Protein AF-A0A0R2JD28-F1 (afdb_monomer)

Solvent-accessible surface area (backbone atoms only — not comparable to full-atom values): 14185 Å² total; per-residue (Å²): 130,89,86,64,69,9,58,50,56,49,46,55,37,55,76,68,72,52,53,62,55,74,64,15,61,99,66,52,50,44,68,56,46,53,28,24,37,65,63,73,40,86,71,54,70,74,50,45,52,52,45,41,59,74,69,66,72,68,42,6,34,67,72,76,84,75,73,68,54,38,47,94,46,66,71,60,39,52,50,47,46,52,21,40,74,65,67,38,34,71,54,42,30,60,50,57,72,29,66,71,52,53,74,50,47,83,45,52,65,18,46,20,32,45,23,31,58,40,14,25,13,4,45,61,47,89,50,29,44,74,51,12,49,45,25,18,49,50,19,59,61,38,54,88,80,62,90,60,42,73,66,46,42,46,30,51,36,49,42,24,33,50,33,15,80,67,65,41,53,78,62,26,62,52,48,40,59,54,36,59,61,46,57,83,66,43,81,93,54,76,62,55,38,52,49,29,45,45,45,12,50,25,25,42,66,61,74,34,36,71,58,13,44,59,34,29,54,51,26,52,52,55,28,54,75,70,73,49,70,65,59,46,24,44,34,30,37,53,45,11,58,58,58,77,60,31,62,75,34,39,55,49,12,54,51,42,16,68,75,69,69,47,86,65,82,94,76,132

Radius of gyration: 19.16 Å; Cα contacts (8 Å, |Δi|>4): 402; chains: 1; bounding box: 54×46×44 Å

Sequence (268 aa):
MKFELGPIIKKERKLKHISQQELSEGICSQAMLSSIENNKYIPNINLFLKLCKRLDISLDDISLTNNFDISEFDNINKKISMLCNNHDYRKLKLFLLNESTVNGLKTDKQLQAYYYYLGVAELNDGNNMKNAVNNFKLSLACESGNTNSCLFILAKCSIGYVYSLQGKSHIVMGLLKETLRLIDSVKYEENLNIIYYVVALSYYRLGKYQNSLECIELGIKFITNHNSHYMLANSYRLLAETSNNNIDLHNKSDFLSQLFSEPVFDKY

Nearest PDB structures (foldseek):
  4jhr-assembly1_A  TM=6.069E-01  e=1.032E-01  Mus musculus
  4jhr-assembly1_B  TM=6.066E-01  e=1.079E-01  Mus musculus
  5a6c-assembly2_A  TM=5.608E-01  e=7.195E-02  Homo sapiens
  4wne-assembly1_A  TM=5.254E-01  e=1.480E-01  Homo sapiens
  3sf4-assembly2_B  TM=4.763E-01  e=1.619E-01  Homo sapiens

Secondary structure (DSSP, 8-state):
----HHHHHHHHHHHTT--HHHHHTTTS-HHHHHHHHTTSSPPPHHHHHHHHHHHT--------SSPPPSSS-HHHHHHHHHHHHTT-HHHHHHHHTSHHHHHT--SHHHHHHHHHHHHHTTSSSTT-HHHHHHHHHHHHHH-SS----HHHHHHHHHHHHHHHHTT-HHHHHHHHHHHHHHHTTS---TTHHHHHHHHHHHHHTTT-HHHHHHHHHHHHHHHHHTT--TTHHHHHHHHHHHTTS-HHHHHHHHHHHHHHTPPP----

Mean predicted aligned error: 11.08 Å

pLDDT: mean 80.91, std 14.75, range [26.53, 97.94]

Organism: NCBI:txid1616

Structure (mmCIF, N/CA/C/O backbone):
data_AF-A0A0R2JD28-F1
#
_entry.id   AF-A0A0R2JD28-F1
#
loop_
_atom_site.group_PDB
_atom_site.id
_atom_site.type_symbol
_atom_site.label_atom_id
_atom_site.label_alt_id
_atom_site.label_comp_id
_atom_site.label_asym_id
_atom_site.label_entity_id
_atom_site.label_seq_id
_atom_site.pdbx_PDB_ins_code
_atom_site.Cartn_x
_atom_site.Cartn_y
_atom_site.Cartn_z
_atom_site.occupancy
_atom_site.B_iso_or_equiv
_atom_site.auth_seq_id
_atom_site.auth_comp_id
_atom_site.auth_asym_id
_atom_site.auth_atom_id
_atom_site.pdbx_PDB_model_num
ATOM 1 N N . MET A 1 1 ? 18.670 3.365 6.909 1.00 26.53 1 MET A N 1
ATOM 2 C CA . MET A 1 1 ? 19.192 1.976 6.869 1.00 26.53 1 MET A CA 1
ATOM 3 C C . MET A 1 1 ? 19.075 1.501 5.426 1.00 26.53 1 MET A C 1
ATOM 5 O O . MET A 1 1 ? 18.019 1.736 4.856 1.00 26.53 1 MET A O 1
ATOM 9 N N . LYS A 1 2 ? 20.123 0.945 4.797 1.00 29.95 2 LYS A N 1
ATOM 10 C CA . LYS A 1 2 ? 20.007 0.462 3.404 1.00 29.95 2 LYS A CA 1
ATOM 11 C C . LYS A 1 2 ? 19.080 -0.758 3.359 1.00 29.95 2 LYS A C 1
ATOM 13 O O . LYS A 1 2 ? 19.188 -1.622 4.225 1.00 29.95 2 LYS A O 1
ATOM 18 N N . PHE A 1 3 ? 18.185 -0.822 2.373 1.00 41.28 3 PHE A N 1
ATOM 19 C CA . PHE A 1 3 ? 17.430 -2.043 2.091 1.00 41.28 3 PHE A CA 1
ATOM 20 C C . PHE A 1 3 ? 18.251 -2.969 1.197 1.00 41.28 3 PHE A C 1
ATOM 22 O O . PHE A 1 3 ? 18.873 -2.539 0.229 1.00 41.28 3 PHE A O 1
ATOM 29 N N . GLU A 1 4 ? 18.271 -4.248 1.558 1.00 54.09 4 GLU A N 1
ATOM 30 C CA . GLU A 1 4 ? 19.205 -5.231 1.021 1.00 54.09 4 GLU A CA 1
ATOM 31 C C . GLU A 1 4 ? 18.444 -6.357 0.310 1.00 54.09 4 GLU A C 1
ATOM 33 O O . GLU A 1 4 ? 17.884 -7.252 0.947 1.00 54.09 4 GLU A O 1
ATOM 38 N N . LEU A 1 5 ? 18.407 -6.297 -1.028 1.00 60.09 5 LEU A N 1
ATOM 39 C CA . LEU A 1 5 ? 17.728 -7.286 -1.877 1.00 60.09 5 LEU A CA 1
ATOM 40 C C . LEU A 1 5 ? 18.369 -8.682 -1.769 1.00 60.09 5 LEU A C 1
ATOM 42 O O . LEU A 1 5 ? 17.680 -9.700 -1.852 1.00 60.09 5 LEU A O 1
ATOM 46 N N . GLY A 1 6 ? 19.689 -8.738 -1.583 1.00 70.50 6 GLY A N 1
ATOM 47 C CA . GLY A 1 6 ? 20.469 -9.973 -1.600 1.00 70.50 6 GLY A CA 1
ATOM 48 C C . GLY A 1 6 ? 20.067 -10.990 -0.533 1.00 70.50 6 GLY A C 1
ATOM 49 O O . GLY A 1 6 ? 19.699 -12.116 -0.878 1.00 70.50 6 GLY A O 1
ATOM 50 N N . PRO A 1 7 ? 20.089 -10.614 0.759 1.00 76.31 7 PRO A N 1
ATOM 51 C CA . PRO A 1 7 ? 19.643 -11.449 1.868 1.00 76.31 7 PRO A CA 1
ATOM 52 C C . PRO A 1 7 ? 18.220 -11.995 1.718 1.00 76.31 7 PRO A C 1
ATOM 54 O O . PRO A 1 7 ? 17.944 -13.072 2.241 1.00 76.31 7 PRO A O 1
ATOM 57 N N . ILE A 1 8 ? 17.333 -11.297 0.996 1.00 64.50 8 ILE A N 1
ATOM 58 C CA . ILE A 1 8 ? 15.974 -11.773 0.701 1.00 64.50 8 ILE A CA 1
ATOM 59 C C . ILE A 1 8 ? 16.047 -12.952 -0.275 1.00 64.50 8 ILE A C 1
ATOM 61 O O . ILE A 1 8 ? 15.667 -14.058 0.099 1.00 64.50 8 ILE A O 1
ATOM 65 N N . ILE A 1 9 ? 16.632 -12.766 -1.465 1.00 74.25 9 ILE A N 1
ATOM 66 C CA . ILE A 1 9 ? 16.821 -13.841 -2.464 1.00 74.25 9 ILE A CA 1
ATOM 67 C C . ILE A 1 9 ? 17.529 -15.053 -1.831 1.00 74.25 9 ILE A C 1
ATOM 69 O O . ILE A 1 9 ? 17.072 -16.190 -1.957 1.00 74.25 9 ILE A O 1
ATOM 73 N N . LYS A 1 10 ? 18.587 -14.799 -1.053 1.00 85.94 10 LYS A N 1
ATOM 74 C CA . LYS A 1 10 ? 19.366 -15.803 -0.313 1.00 85.94 10 LYS A CA 1
ATOM 75 C C . LYS A 1 10 ? 18.540 -16.593 0.705 1.00 85.94 10 LYS A C 1
ATOM 77 O O . LYS A 1 10 ? 18.812 -17.774 0.931 1.00 85.94 10 LYS A O 1
ATOM 82 N N . LYS A 1 11 ? 17.561 -15.949 1.347 1.00 76.38 11 LYS A N 1
ATOM 83 C CA . LYS A 1 11 ? 16.650 -16.569 2.316 1.00 76.38 11 LYS A CA 1
ATOM 84 C C . LYS A 1 11 ? 15.608 -17.430 1.611 1.00 76.38 11 LYS A C 1
ATOM 86 O O . LYS A 1 11 ? 15.434 -18.582 2.000 1.00 76.38 11 LYS A O 1
ATOM 91 N N . GLU A 1 12 ? 14.969 -16.905 0.571 1.00 72.75 12 GLU A N 1
ATOM 92 C CA . GLU A 1 12 ? 13.963 -17.636 -0.209 1.00 72.75 12 GLU A CA 1
ATOM 93 C C . GLU A 1 12 ? 14.562 -18.882 -0.854 1.00 72.75 12 GLU A C 1
ATOM 95 O O . GLU A 1 12 ? 14.036 -19.984 -0.695 1.00 72.75 12 GLU A O 1
ATOM 100 N N . ARG A 1 13 ? 15.742 -18.737 -1.465 1.00 91.50 13 ARG A N 1
ATOM 101 C CA . ARG A 1 13 ? 16.484 -19.852 -2.049 1.00 91.50 13 ARG A CA 1
ATOM 102 C C . ARG A 1 13 ? 16.785 -20.954 -1.031 1.00 91.50 13 ARG A C 1
ATOM 104 O O . ARG A 1 13 ? 16.562 -22.127 -1.313 1.00 91.50 13 ARG A O 1
ATOM 111 N N . LYS A 1 14 ? 17.259 -20.583 0.166 1.00 86.31 14 LYS A N 1
ATOM 112 C CA . LYS A 1 14 ? 17.528 -21.540 1.253 1.00 86.31 14 LYS A CA 1
ATOM 113 C C . LYS A 1 14 ? 16.265 -22.240 1.754 1.00 86.31 14 LYS A C 1
ATOM 115 O O . LYS A 1 14 ? 16.334 -23.426 2.046 1.00 86.31 14 LYS A O 1
ATOM 120 N N . LEU A 1 15 ? 15.136 -21.535 1.840 1.00 77.69 15 LEU A N 1
ATOM 121 C CA . LEU A 1 15 ? 13.851 -22.112 2.257 1.00 77.69 15 LEU A CA 1
ATOM 122 C C . LEU A 1 15 ? 13.263 -23.070 1.211 1.00 77.69 15 LEU A C 1
ATOM 124 O O . LEU A 1 15 ? 12.519 -23.973 1.572 1.00 77.69 15 LEU A O 1
ATOM 128 N N . LYS A 1 16 ? 13.634 -22.914 -0.065 1.00 79.06 16 LYS A N 1
ATOM 129 C CA . LYS A 1 16 ? 13.349 -23.885 -1.131 1.00 79.06 16 LYS A CA 1
ATOM 130 C C . LYS A 1 16 ? 14.414 -24.971 -1.299 1.00 79.06 16 LYS A C 1
ATOM 132 O O . LYS A 1 16 ? 14.310 -25.769 -2.219 1.00 79.06 16 LYS A O 1
ATOM 137 N N . HIS A 1 17 ? 15.425 -25.011 -0.429 1.00 89.44 17 HIS A N 1
ATOM 138 C CA . HIS A 1 17 ? 16.510 -26.001 -0.416 1.00 89.44 17 HIS A CA 1
ATOM 139 C C . HIS A 1 17 ? 17.374 -26.102 -1.696 1.00 89.44 17 HIS A C 1
ATOM 141 O O . HIS A 1 17 ? 18.267 -26.944 -1.746 1.00 89.44 17 HIS A O 1
ATOM 147 N N . ILE A 1 18 ? 17.203 -25.208 -2.677 1.00 91.06 18 ILE A N 1
ATOM 148 C CA . ILE A 1 18 ? 17.980 -25.196 -3.929 1.00 91.06 18 ILE A CA 1
ATOM 149 C C . ILE A 1 18 ? 19.327 -24.458 -3.788 1.00 91.06 18 ILE A C 1
ATOM 151 O O . ILE A 1 18 ? 19.496 -23.515 -3.001 1.00 91.06 18 ILE A O 1
ATOM 155 N N . SER A 1 19 ? 20.316 -24.862 -4.580 1.00 94.62 19 SER A N 1
ATOM 156 C CA . SER A 1 19 ? 21.637 -24.232 -4.662 1.00 94.62 19 SER A CA 1
ATOM 157 C C . SER A 1 19 ? 21.610 -22.909 -5.437 1.00 94.62 19 SER A C 1
ATOM 159 O O . SER A 1 19 ? 20.668 -22.591 -6.168 1.00 94.62 19 SER A O 1
ATOM 161 N N . GLN A 1 20 ? 22.679 -22.112 -5.301 1.00 93.94 20 GLN A N 1
ATOM 162 C CA . GLN A 1 20 ? 22.856 -20.920 -6.141 1.00 93.94 20 GLN A CA 1
ATOM 163 C C . GLN A 1 20 ? 22.926 -21.282 -7.634 1.00 93.94 20 GLN A C 1
ATOM 165 O O . GLN A 1 20 ? 22.498 -20.488 -8.463 1.00 93.94 20 GLN A O 1
ATOM 170 N N . GLN A 1 21 ? 23.443 -22.463 -7.984 1.00 93.38 21 GLN A N 1
ATOM 171 C CA . GLN A 1 21 ? 23.571 -22.888 -9.375 1.00 93.38 21 GLN A CA 1
ATOM 172 C C . GLN A 1 21 ? 22.184 -23.048 -10.014 1.00 93.38 21 GLN A C 1
ATOM 174 O O . GLN A 1 21 ? 21.882 -22.320 -10.957 1.00 93.38 21 GLN A O 1
ATOM 179 N N . GLU A 1 22 ? 21.311 -23.862 -9.412 1.00 89.62 22 GLU A N 1
ATOM 180 C CA . GLU A 1 22 ? 19.923 -24.100 -9.856 1.00 89.62 22 GLU A CA 1
ATOM 181 C C . GLU A 1 22 ? 19.086 -22.807 -9.916 1.00 89.62 22 GLU A C 1
ATOM 183 O O . GLU A 1 22 ? 18.327 -22.577 -10.864 1.00 89.62 22 GLU A O 1
ATOM 188 N N . LEU A 1 23 ? 19.243 -21.899 -8.939 1.00 90.50 23 LEU A N 1
ATOM 189 C CA . LEU A 1 23 ? 18.553 -20.607 -9.001 1.00 90.50 23 LEU A CA 1
ATOM 190 C C . LEU A 1 23 ? 19.091 -19.711 -10.135 1.00 90.50 23 LEU A C 1
ATOM 192 O O . LEU A 1 23 ? 18.312 -18.996 -10.758 1.00 90.50 23 LEU A O 1
ATOM 196 N N . SER A 1 24 ? 20.395 -19.743 -10.426 1.00 92.31 24 SER A N 1
ATOM 197 C CA . SER A 1 24 ? 21.006 -18.919 -11.484 1.00 92.31 24 SER A CA 1
ATOM 198 C C . SER A 1 24 ? 20.830 -19.470 -12.907 1.00 92.31 24 SER A C 1
ATOM 200 O O . SER A 1 24 ? 20.965 -18.722 -13.871 1.00 92.31 24 SER A O 1
ATOM 202 N N . GLU A 1 25 ? 20.515 -20.755 -13.070 1.00 91.25 25 GLU A N 1
ATOM 203 C CA . GLU A 1 25 ? 20.589 -21.479 -14.346 1.00 91.25 25 GLU A CA 1
ATOM 204 C C . GLU A 1 25 ? 19.733 -20.866 -15.477 1.00 91.25 25 GLU A C 1
ATOM 206 O O . GLU A 1 25 ? 18.515 -20.716 -15.361 1.00 91.25 25 GLU A O 1
ATOM 211 N N . GLY A 1 26 ? 20.358 -20.463 -16.588 1.00 81.31 26 GLY A N 1
ATOM 212 C CA . GLY A 1 26 ? 19.664 -19.760 -17.683 1.00 81.31 26 GLY A CA 1
ATOM 213 C C . GLY A 1 26 ? 19.143 -18.355 -17.321 1.00 81.31 26 GLY A C 1
ATOM 214 O O . GLY A 1 26 ? 18.360 -17.771 -18.072 1.00 81.31 26 GLY A O 1
ATOM 215 N N . ILE A 1 27 ? 19.559 -17.806 -16.175 1.00 84.25 27 ILE A N 1
ATOM 216 C CA . ILE A 1 27 ? 19.175 -16.481 -15.670 1.00 84.25 27 ILE A CA 1
ATOM 217 C C . ILE A 1 27 ? 20.412 -15.580 -15.527 1.00 84.25 27 ILE A C 1
ATOM 219 O O . ILE A 1 27 ? 20.412 -14.459 -16.034 1.00 84.25 27 ILE A O 1
ATOM 223 N N . CYS A 1 28 ? 21.469 -16.066 -14.872 1.00 85.25 28 CYS A N 1
ATOM 224 C CA . CYS A 1 28 ? 22.770 -15.405 -14.727 1.00 85.25 28 CYS A CA 1
ATOM 225 C C . CYS A 1 28 ? 23.869 -16.426 -14.379 1.00 85.25 28 CYS A C 1
ATOM 227 O O . CYS A 1 28 ? 23.630 -17.629 -14.359 1.00 85.25 28 CYS A O 1
ATOM 229 N N . SER A 1 29 ? 25.091 -15.968 -14.088 1.00 89.31 29 SER A N 1
ATOM 230 C CA . SER A 1 29 ? 26.114 -16.841 -13.503 1.00 89.31 29 SER A CA 1
ATOM 231 C C . SER A 1 29 ? 25.910 -17.004 -11.992 1.00 89.31 29 SER A C 1
ATOM 233 O O . SER A 1 29 ? 25.504 -16.068 -11.299 1.00 89.31 29 SER A O 1
ATOM 235 N N . GLN A 1 30 ? 26.284 -18.163 -11.446 1.00 91.06 30 GLN A N 1
ATOM 236 C CA . GLN A 1 30 ? 26.264 -18.418 -10.000 1.00 91.06 30 GLN A CA 1
ATOM 237 C C . GLN A 1 30 ? 27.100 -17.385 -9.212 1.00 91.06 30 GLN A C 1
ATOM 239 O O . GLN A 1 30 ? 26.714 -16.979 -8.116 1.00 91.06 30 GLN A O 1
ATOM 244 N N . ALA A 1 31 ? 28.192 -16.874 -9.793 1.00 88.12 31 ALA A N 1
ATOM 245 C CA . ALA A 1 31 ? 28.991 -15.785 -9.223 1.00 88.12 31 ALA A CA 1
ATOM 246 C C . ALA A 1 31 ? 28.243 -14.433 -9.195 1.00 88.12 31 ALA A C 1
ATOM 248 O O . ALA A 1 31 ? 28.346 -13.691 -8.213 1.00 88.12 31 ALA A O 1
ATOM 249 N N . MET A 1 32 ? 27.446 -14.123 -10.226 1.00 79.69 32 MET A N 1
ATOM 250 C CA . MET A 1 32 ? 26.573 -12.945 -10.241 1.00 79.69 32 MET A CA 1
ATOM 251 C C . MET A 1 32 ? 25.447 -13.092 -9.213 1.00 79.69 32 MET A C 1
ATOM 253 O O . MET A 1 32 ? 25.237 -12.170 -8.429 1.00 79.69 32 MET A O 1
ATOM 257 N N . LEU A 1 33 ? 24.791 -14.255 -9.124 1.00 90.19 33 LEU A N 1
ATOM 258 C CA . LEU A 1 33 ? 23.806 -14.516 -8.069 1.00 90.19 33 LEU A CA 1
ATOM 259 C C . LEU A 1 33 ? 24.424 -14.411 -6.669 1.00 90.19 33 LEU A C 1
ATOM 261 O O . LEU A 1 33 ? 23.837 -13.786 -5.794 1.00 90.19 33 LEU A O 1
ATOM 265 N N . SER A 1 34 ? 25.623 -14.950 -6.448 1.00 89.75 34 SER A N 1
ATOM 266 C CA . SER A 1 34 ? 26.319 -14.807 -5.165 1.00 89.75 34 SER A CA 1
ATOM 267 C C . SER A 1 34 ? 26.674 -13.344 -4.865 1.00 89.75 34 SER A C 1
ATOM 269 O O . SER A 1 34 ? 26.603 -12.905 -3.718 1.00 89.75 34 SER A O 1
ATOM 271 N N . SER A 1 35 ? 26.982 -12.541 -5.885 1.00 80.25 35 SER A N 1
ATOM 272 C CA . SER A 1 35 ? 27.179 -11.094 -5.728 1.00 80.25 35 SER A CA 1
ATOM 273 C C . SER A 1 35 ? 25.875 -10.377 -5.360 1.00 80.25 35 SER A C 1
ATOM 275 O O . SER A 1 35 ? 25.889 -9.534 -4.463 1.00 80.25 35 SER A O 1
ATOM 277 N N . ILE A 1 36 ? 24.746 -10.767 -5.961 1.00 81.00 36 ILE A N 1
ATOM 278 C CA . ILE A 1 36 ? 23.404 -10.284 -5.603 1.00 81.00 36 ILE A CA 1
ATOM 279 C C . ILE A 1 36 ? 23.076 -10.658 -4.156 1.00 81.00 36 ILE A C 1
ATOM 281 O O . ILE A 1 36 ? 22.818 -9.771 -3.352 1.00 81.00 36 ILE A O 1
ATOM 285 N N . GLU A 1 37 ? 23.176 -11.940 -3.786 1.00 86.44 37 GLU A N 1
ATOM 286 C CA . GLU A 1 37 ? 22.859 -12.477 -2.450 1.00 86.44 37 GLU A CA 1
ATOM 287 C C . GLU A 1 37 ? 23.645 -11.840 -1.294 1.00 86.44 37 GLU A C 1
ATOM 289 O O . GLU A 1 37 ? 23.253 -11.971 -0.134 1.00 86.44 37 GLU A O 1
ATOM 294 N N . ASN A 1 38 ? 24.756 -11.167 -1.593 1.00 82.81 38 ASN A N 1
ATOM 295 C CA . ASN A 1 38 ? 25.605 -10.475 -0.625 1.00 82.81 38 ASN A CA 1
ATOM 296 C C . ASN A 1 38 ? 25.638 -8.945 -0.844 1.00 82.81 38 ASN A C 1
ATOM 298 O O . ASN A 1 38 ? 26.560 -8.288 -0.369 1.00 82.81 38 ASN A O 1
ATOM 302 N N . ASN A 1 39 ? 24.665 -8.385 -1.577 1.00 74.38 39 ASN A N 1
ATOM 303 C CA . ASN A 1 39 ? 24.515 -6.955 -1.906 1.00 74.38 39 ASN A CA 1
ATOM 304 C C . ASN A 1 39 ? 25.718 -6.303 -2.620 1.00 74.38 39 ASN A C 1
ATOM 306 O O . ASN A 1 39 ? 25.854 -5.081 -2.620 1.00 74.38 39 ASN A O 1
ATOM 310 N N . LYS A 1 40 ? 26.592 -7.100 -3.244 1.00 71.94 40 LYS A N 1
ATOM 311 C CA . LYS A 1 40 ? 27.743 -6.617 -4.028 1.00 71.94 40 LYS A CA 1
ATOM 312 C C . LYS A 1 40 ? 27.365 -6.210 -5.454 1.00 71.94 40 LYS A C 1
ATOM 314 O O . LYS A 1 40 ? 28.151 -5.552 -6.124 1.00 71.94 40 LYS A O 1
ATOM 319 N N . TYR A 1 41 ? 26.185 -6.614 -5.921 1.00 62.88 41 TYR A N 1
ATOM 320 C CA . TYR A 1 41 ? 25.645 -6.273 -7.234 1.00 62.88 41 TYR A CA 1
ATOM 321 C C . TYR A 1 41 ? 24.128 -6.090 -7.135 1.00 62.88 41 TYR A C 1
ATOM 323 O O . TYR A 1 41 ? 23.445 -6.935 -6.555 1.00 62.88 41 TYR A O 1
ATOM 331 N N . ILE A 1 42 ? 23.603 -5.000 -7.697 1.00 64.19 42 ILE A N 1
ATOM 332 C CA . ILE A 1 42 ? 22.158 -4.771 -7.813 1.00 64.19 42 ILE A CA 1
ATOM 333 C C . ILE A 1 42 ? 21.721 -5.337 -9.174 1.00 64.19 42 ILE A C 1
ATOM 335 O O . ILE A 1 42 ? 22.250 -4.900 -10.198 1.00 64.19 42 ILE A O 1
ATOM 339 N N . PRO A 1 43 ? 20.806 -6.322 -9.222 1.00 52.44 43 PRO A N 1
ATOM 340 C CA . PRO A 1 43 ? 20.340 -6.883 -10.483 1.00 52.44 43 PRO A CA 1
ATOM 341 C C . PRO A 1 43 ? 19.458 -5.887 -11.243 1.00 52.44 43 PRO A C 1
ATOM 343 O O . PRO A 1 43 ? 18.652 -5.181 -10.642 1.00 52.44 43 PRO A O 1
ATOM 346 N N . ASN A 1 44 ? 19.550 -5.890 -12.576 1.00 46.88 44 ASN A N 1
ATOM 347 C CA . ASN A 1 44 ? 18.548 -5.224 -13.411 1.00 46.88 44 ASN A CA 1
ATOM 348 C C . ASN A 1 44 ? 17.179 -5.930 -13.311 1.00 46.88 44 ASN A C 1
ATOM 350 O O . ASN A 1 44 ? 17.092 -7.082 -12.876 1.00 46.88 44 ASN A O 1
ATOM 354 N N . ILE A 1 45 ? 16.115 -5.250 -13.744 1.00 44.94 45 ILE A N 1
ATOM 355 C CA . ILE A 1 45 ? 14.726 -5.714 -13.597 1.00 44.94 45 ILE A CA 1
ATOM 356 C C . ILE A 1 45 ? 14.476 -7.111 -14.192 1.00 44.94 45 ILE A C 1
ATOM 358 O O . ILE A 1 45 ? 13.914 -7.980 -13.526 1.00 44.94 45 ILE A O 1
ATOM 362 N N . ASN A 1 46 ? 14.986 -7.375 -15.398 1.00 46.31 46 ASN A N 1
ATOM 363 C CA . ASN A 1 46 ? 14.816 -8.657 -16.087 1.00 46.31 46 ASN A CA 1
ATOM 364 C C . ASN A 1 46 ? 15.572 -9.804 -15.406 1.00 46.31 46 ASN A C 1
ATOM 366 O O . ASN A 1 46 ? 15.103 -10.942 -15.401 1.00 46.31 46 ASN A O 1
ATOM 370 N N . LEU A 1 47 ? 16.729 -9.518 -14.810 1.00 58.12 47 LEU A N 1
ATOM 371 C CA . LEU A 1 47 ? 17.466 -10.470 -13.986 1.00 58.12 47 LEU A CA 1
ATOM 372 C C . LEU A 1 47 ? 16.723 -10.748 -12.669 1.00 58.12 47 LEU A C 1
ATOM 374 O O . LEU A 1 47 ? 16.519 -11.907 -12.310 1.00 58.12 47 LEU A O 1
ATOM 378 N N . PHE A 1 48 ? 16.272 -9.702 -11.977 1.00 57.03 48 PHE A N 1
ATOM 379 C CA . PHE A 1 48 ? 15.563 -9.829 -10.706 1.00 57.03 48 PHE A CA 1
ATOM 380 C C . PHE A 1 48 ? 14.267 -10.645 -10.837 1.00 57.03 48 PHE A C 1
ATOM 382 O O . PHE A 1 48 ? 14.082 -11.631 -10.123 1.00 57.03 48 PHE A O 1
ATOM 389 N N . LEU A 1 49 ? 13.402 -10.301 -11.797 1.00 49.34 49 LEU A N 1
ATOM 390 C CA . LEU A 1 49 ? 12.110 -10.972 -11.974 1.00 49.34 49 LEU A CA 1
ATOM 391 C C . LEU A 1 49 ? 12.255 -12.440 -12.388 1.00 49.34 49 LEU A C 1
ATOM 393 O O . LEU A 1 49 ? 11.480 -13.276 -11.930 1.00 49.34 49 LEU A O 1
ATOM 397 N N . LYS A 1 50 ? 13.280 -12.791 -13.177 1.00 61.56 50 LYS A N 1
ATOM 398 C CA . LYS A 1 50 ? 13.597 -14.195 -13.484 1.00 61.56 50 LYS A CA 1
ATOM 399 C C . LYS A 1 50 ? 13.947 -14.996 -12.223 1.00 61.56 50 LYS A C 1
ATOM 401 O O . LYS A 1 50 ? 13.446 -16.109 -12.060 1.00 61.56 50 LYS A O 1
ATOM 406 N N . LEU A 1 51 ? 14.756 -14.429 -11.320 1.00 70.56 51 LEU A N 1
ATOM 407 C CA . LEU A 1 51 ? 15.095 -15.062 -10.038 1.00 70.56 51 LEU A CA 1
ATOM 408 C C . LEU A 1 51 ? 13.845 -15.231 -9.157 1.00 70.56 51 LEU A C 1
ATOM 410 O O . LEU A 1 51 ? 13.616 -16.314 -8.622 1.00 70.56 51 LEU A O 1
ATOM 414 N N . CYS A 1 52 ? 12.996 -14.204 -9.056 1.00 60.78 52 CYS A N 1
ATOM 415 C CA . CYS A 1 52 ? 11.750 -14.277 -8.286 1.00 60.78 52 CYS A CA 1
ATOM 416 C C . CYS A 1 52 ? 10.744 -15.289 -8.854 1.00 60.78 52 CYS A C 1
ATOM 418 O O . CYS A 1 52 ? 10.163 -16.055 -8.086 1.00 60.78 52 CYS A O 1
ATOM 420 N N . LYS A 1 53 ? 10.601 -15.361 -10.185 1.00 59.75 53 LYS A N 1
ATOM 421 C CA . LYS A 1 53 ? 9.754 -16.343 -10.884 1.00 59.75 53 LYS A CA 1
ATOM 422 C C . LYS A 1 53 ? 10.190 -17.780 -10.579 1.00 59.75 53 LYS A C 1
ATOM 424 O O . LYS A 1 53 ? 9.342 -18.618 -10.308 1.00 59.75 53 LYS A O 1
ATOM 429 N N . ARG A 1 54 ? 11.499 -18.071 -10.534 1.00 75.81 54 ARG A N 1
ATOM 430 C CA . ARG A 1 54 ? 11.994 -19.409 -10.145 1.00 75.81 54 ARG A CA 1
ATOM 431 C C . ARG A 1 54 ? 11.857 -19.708 -8.650 1.00 75.81 54 ARG A C 1
ATOM 433 O O . ARG A 1 54 ? 11.723 -20.866 -8.264 1.00 75.81 54 ARG A O 1
ATOM 440 N N . LEU A 1 55 ? 11.864 -18.683 -7.805 1.00 66.12 55 LEU A N 1
ATOM 441 C CA . LEU A 1 55 ? 11.564 -18.837 -6.382 1.00 66.12 55 LEU A CA 1
ATOM 442 C C . LEU A 1 55 ? 10.064 -19.054 -6.108 1.00 66.12 55 LEU A C 1
ATOM 444 O O . LEU A 1 55 ? 9.725 -19.420 -4.985 1.00 66.12 55 LEU A O 1
ATOM 448 N N . ASP A 1 56 ? 9.189 -18.939 -7.115 1.00 49.97 56 ASP A N 1
ATOM 449 C CA . ASP A 1 56 ? 7.724 -19.100 -7.015 1.00 49.97 56 ASP A CA 1
ATOM 450 C C . ASP A 1 56 ? 7.129 -18.195 -5.917 1.00 49.97 56 ASP A C 1
ATOM 452 O O . ASP A 1 56 ? 6.407 -18.601 -5.006 1.00 49.97 56 ASP A O 1
ATOM 456 N N . ILE A 1 57 ? 7.561 -16.938 -5.968 1.00 52.12 57 ILE A N 1
ATOM 457 C CA . ILE A 1 57 ? 7.104 -15.821 -5.141 1.00 52.12 57 ILE A CA 1
ATOM 458 C C . ILE A 1 57 ? 5.732 -15.389 -5.705 1.00 52.12 57 ILE A C 1
ATOM 460 O O . ILE A 1 57 ? 5.648 -15.128 -6.902 1.00 52.12 57 ILE A O 1
ATOM 464 N N . SER A 1 58 ? 4.663 -15.393 -4.888 1.00 40.03 58 SER A N 1
ATOM 465 C CA . SER A 1 58 ? 3.246 -15.240 -5.311 1.00 40.03 58 SER A CA 1
ATOM 466 C C . SER A 1 58 ? 2.348 -14.557 -4.249 1.00 40.03 58 SER A C 1
ATOM 468 O O . SER A 1 58 ? 2.273 -15.134 -3.166 1.00 40.03 58 SER 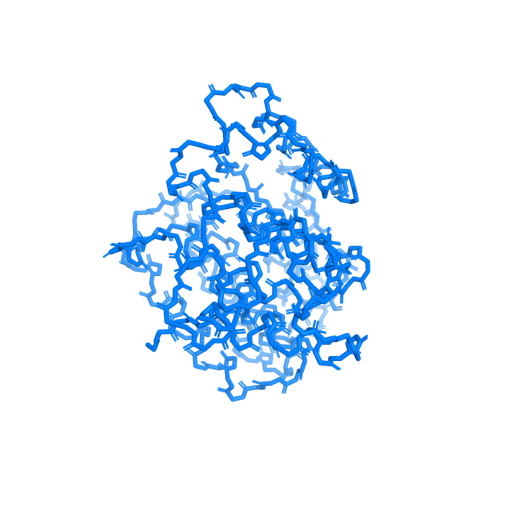A O 1
ATOM 470 N N . LEU A 1 59 ? 1.438 -13.600 -4.548 1.00 34.62 59 LEU A N 1
ATOM 471 C CA . LEU A 1 59 ? 1.547 -12.258 -5.199 1.00 34.62 59 LEU A CA 1
ATOM 472 C C . LEU A 1 59 ? 0.135 -11.600 -5.426 1.00 34.62 59 LEU A C 1
ATOM 474 O O . LEU A 1 59 ? -0.221 -11.427 -6.579 1.00 34.62 59 LEU A O 1
ATOM 478 N N . ASP A 1 60 ? -0.701 -11.270 -4.422 1.00 30.16 60 ASP A N 1
ATOM 479 C CA . ASP A 1 60 ? -2.019 -10.551 -4.521 1.00 30.16 60 ASP A CA 1
ATOM 480 C C . ASP A 1 60 ? -2.354 -9.880 -3.109 1.00 30.16 60 ASP A C 1
ATOM 482 O O . ASP A 1 60 ? -2.114 -10.662 -2.205 1.00 30.16 60 ASP A O 1
ATOM 486 N N . ASP A 1 61 ? -2.827 -8.646 -2.648 1.00 34.47 61 ASP A N 1
ATOM 487 C CA . ASP A 1 61 ? -3.402 -7.302 -3.116 1.00 34.47 61 ASP A CA 1
ATOM 488 C C . ASP A 1 61 ? -3.611 -6.130 -2.034 1.00 34.47 61 ASP A C 1
ATOM 490 O O . ASP A 1 61 ? -3.492 -6.392 -0.841 1.00 34.47 61 ASP A O 1
ATOM 494 N N . ILE A 1 62 ? -3.934 -4.859 -2.447 1.00 36.16 62 ILE A N 1
ATOM 495 C CA . ILE A 1 62 ? -4.382 -3.553 -1.785 1.00 36.16 62 ILE A CA 1
ATOM 496 C C . ILE A 1 62 ? -4.951 -2.594 -2.911 1.00 36.16 62 ILE A C 1
ATOM 498 O O . ILE A 1 62 ? -4.792 -2.925 -4.082 1.00 36.16 62 ILE A O 1
ATOM 502 N N . SER A 1 63 ? -5.594 -1.426 -2.643 1.00 40.72 63 SER A N 1
ATOM 503 C CA . SER A 1 63 ? -6.126 -0.473 -3.677 1.00 40.72 63 SER A CA 1
ATOM 504 C C . SER A 1 63 ? -5.929 1.052 -3.383 1.00 40.72 63 SER A C 1
ATOM 506 O O . SER A 1 63 ? -5.479 1.398 -2.292 1.00 40.72 63 SER A O 1
ATOM 508 N N . LEU A 1 64 ? -6.229 1.956 -4.348 1.00 48.44 64 LEU A N 1
ATOM 509 C CA . LEU A 1 64 ? -5.940 3.425 -4.372 1.00 48.44 64 LEU A CA 1
ATOM 510 C C . LEU A 1 64 ? -7.041 4.285 -5.059 1.00 48.44 64 LEU A C 1
ATOM 512 O O . LEU A 1 64 ? -7.768 3.760 -5.897 1.00 48.44 64 LEU A O 1
ATOM 516 N N . THR A 1 65 ? -7.101 5.614 -4.818 1.00 42.09 65 THR A N 1
ATOM 517 C CA . THR A 1 65 ? -7.963 6.561 -5.587 1.00 42.09 65 THR A CA 1
ATOM 518 C C . THR A 1 65 ? -7.397 6.846 -6.971 1.00 42.09 65 THR A C 1
ATOM 520 O O . THR A 1 65 ? -8.013 6.549 -7.993 1.00 42.09 65 THR A O 1
ATOM 523 N N . ASN A 1 66 ? -6.213 7.460 -6.996 1.00 64.38 66 ASN A N 1
ATOM 524 C CA . ASN A 1 66 ? -5.540 7.880 -8.214 1.00 64.38 66 ASN A CA 1
ATOM 525 C C . ASN A 1 66 ? -4.370 6.935 -8.423 1.00 64.38 66 ASN A C 1
ATOM 527 O O . ASN A 1 66 ? -3.441 6.884 -7.617 1.00 64.38 66 ASN A O 1
ATOM 531 N N . ASN A 1 67 ? -4.452 6.132 -9.476 1.00 63.59 67 ASN A N 1
ATOM 532 C CA . ASN A 1 67 ? -3.468 5.095 -9.720 1.00 63.59 67 ASN A CA 1
ATOM 533 C C . ASN A 1 67 ? -2.188 5.695 -10.323 1.00 63.59 67 ASN A C 1
ATOM 535 O O . ASN A 1 67 ? -2.243 6.583 -11.170 1.00 63.59 67 ASN A O 1
ATOM 539 N N . PHE A 1 68 ? -1.032 5.222 -9.861 1.00 76.62 68 PHE A N 1
ATOM 540 C CA . PHE A 1 68 ? 0.270 5.672 -10.334 1.00 76.62 68 PHE A CA 1
ATOM 541 C C . PHE A 1 68 ? 0.610 4.958 -11.647 1.00 76.62 68 PHE A C 1
ATOM 543 O O . PHE A 1 68 ? 0.652 3.731 -11.697 1.00 76.62 68 PHE A O 1
ATOM 550 N N . ASP A 1 69 ? 0.865 5.712 -12.713 1.00 78.81 69 ASP A N 1
ATOM 551 C CA . ASP A 1 69 ? 1.145 5.134 -14.029 1.00 78.81 69 ASP A CA 1
ATOM 552 C C . ASP A 1 69 ? 2.369 4.202 -14.007 1.00 78.81 69 ASP A C 1
ATOM 554 O O . ASP A 1 69 ? 3.469 4.618 -13.631 1.00 78.81 69 ASP A O 1
ATOM 558 N N . ILE A 1 70 ? 2.200 2.954 -14.467 1.00 77.81 70 ILE A N 1
ATOM 559 C CA . ILE A 1 70 ? 3.326 2.031 -14.715 1.00 77.81 70 ILE A CA 1
ATOM 560 C C . ILE A 1 70 ? 3.767 2.047 -16.184 1.00 77.81 70 ILE A C 1
ATOM 562 O O . ILE A 1 70 ? 4.825 1.524 -16.519 1.00 77.81 70 ILE A O 1
ATOM 566 N N . SER A 1 71 ? 2.974 2.646 -17.072 1.00 71.38 71 SER A N 1
ATOM 567 C CA . SER A 1 71 ? 3.270 2.744 -18.499 1.00 71.38 71 SER A CA 1
ATOM 568 C C . SER A 1 71 ? 2.957 4.133 -19.048 1.00 71.38 71 SER A C 1
ATOM 570 O O . SER A 1 71 ? 2.228 4.905 -18.436 1.00 71.38 71 SE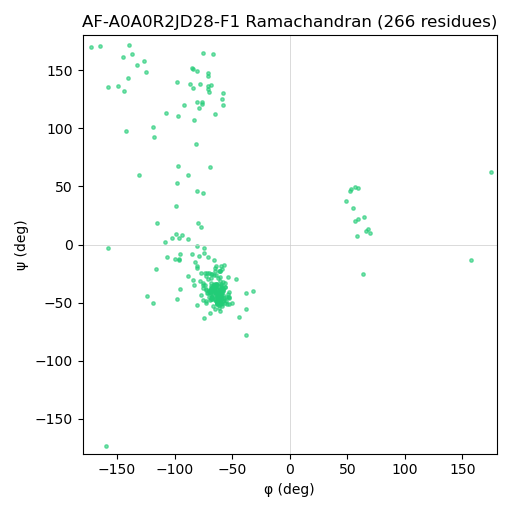R A O 1
ATOM 572 N N . GLU A 1 72 ? 3.490 4.440 -20.227 1.00 70.50 72 GLU A N 1
ATOM 573 C CA . GLU A 1 72 ? 3.084 5.603 -21.032 1.00 70.50 72 GLU A CA 1
ATOM 574 C C . GLU A 1 72 ? 1.771 5.349 -21.797 1.00 70.50 72 GLU A C 1
ATOM 576 O O . GLU A 1 72 ? 1.212 6.268 -22.388 1.00 70.50 72 GLU A O 1
ATOM 581 N N . PHE A 1 73 ? 1.276 4.104 -21.812 1.00 73.62 73 PHE A N 1
ATOM 582 C CA . PHE A 1 73 ? 0.040 3.741 -22.497 1.00 73.62 73 PHE A CA 1
ATOM 583 C C . PHE A 1 73 ? -1.158 3.716 -21.538 1.00 73.62 73 PHE A C 1
ATOM 585 O O . PHE A 1 73 ? -1.309 2.805 -20.720 1.00 73.62 73 PHE A O 1
ATOM 592 N N . ASP A 1 74 ? -2.062 4.680 -21.725 1.00 74.31 74 ASP A N 1
ATOM 593 C CA . ASP A 1 74 ? -3.358 4.834 -21.047 1.00 74.31 74 ASP A CA 1
ATOM 594 C C . ASP A 1 74 ? -4.110 3.522 -20.774 1.00 74.31 74 ASP A C 1
ATOM 596 O O . ASP A 1 74 ? -4.711 3.350 -19.715 1.00 74.31 74 ASP A O 1
ATOM 600 N N . ASN A 1 75 ? -4.121 2.593 -21.735 1.00 80.88 75 ASN A N 1
ATOM 601 C CA . ASN A 1 75 ? -4.876 1.342 -21.641 1.00 80.88 75 ASN A CA 1
ATOM 602 C C . ASN A 1 75 ? -4.318 0.373 -20.582 1.00 80.88 75 ASN A C 1
ATOM 604 O O . ASN A 1 75 ? -5.090 -0.387 -19.998 1.00 80.88 75 ASN A O 1
ATOM 608 N N . ILE A 1 76 ? -3.013 0.415 -20.297 1.00 82.56 76 ILE A N 1
ATOM 609 C CA . ILE A 1 76 ? -2.372 -0.377 -19.240 1.00 82.56 76 ILE A CA 1
ATOM 610 C C . ILE A 1 76 ? -2.750 0.199 -17.873 1.00 82.56 76 ILE A C 1
ATOM 612 O O . ILE A 1 76 ? -3.224 -0.538 -17.007 1.00 82.56 76 ILE A O 1
ATOM 616 N N . ASN A 1 77 ? -2.632 1.518 -17.706 1.00 80.94 77 ASN A N 1
ATOM 617 C CA . ASN A 1 77 ? -2.913 2.185 -16.433 1.00 80.94 77 ASN A CA 1
ATOM 618 C C . ASN A 1 77 ? -4.421 2.137 -16.108 1.00 80.94 77 ASN A C 1
ATOM 620 O O . ASN A 1 77 ? -4.801 1.763 -15.002 1.00 80.94 77 ASN A O 1
ATOM 624 N N . LYS A 1 78 ? -5.300 2.362 -17.099 1.00 79.81 78 LYS A N 1
ATOM 625 C CA . LYS A 1 78 ? -6.762 2.184 -16.967 1.00 79.81 78 LYS A CA 1
ATOM 626 C C . LYS A 1 78 ? -7.152 0.750 -16.606 1.00 79.81 78 LYS A C 1
ATOM 628 O O . LYS A 1 78 ? -8.068 0.554 -15.809 1.00 79.81 78 LYS A O 1
ATOM 633 N N . LYS A 1 79 ? -6.450 -0.258 -17.142 1.00 86.75 79 LYS A N 1
ATOM 634 C CA . LYS A 1 79 ? -6.670 -1.661 -16.765 1.00 86.75 79 LYS A CA 1
ATOM 635 C C . LYS A 1 79 ? -6.241 -1.942 -15.324 1.00 86.75 79 LYS A C 1
ATOM 637 O O . LYS A 1 79 ? -6.946 -2.678 -14.645 1.00 86.75 79 LYS A O 1
ATOM 642 N N . ILE A 1 80 ? -5.151 -1.346 -14.837 1.00 84.19 80 ILE A N 1
ATOM 643 C CA . ILE A 1 80 ? -4.761 -1.441 -13.419 1.00 84.19 80 ILE A CA 1
ATOM 644 C C . ILE A 1 80 ? -5.827 -0.799 -12.537 1.00 84.19 80 ILE A C 1
ATOM 646 O O . ILE A 1 80 ? -6.338 -1.485 -11.661 1.00 84.19 80 ILE A O 1
ATOM 650 N N . SER A 1 81 ? -6.252 0.436 -12.825 1.00 77.50 81 SER A N 1
ATOM 651 C CA . SER A 1 81 ? -7.335 1.101 -12.085 1.00 77.50 81 SER A CA 1
ATOM 652 C C . SER A 1 81 ? -8.605 0.249 -12.021 1.00 77.50 81 SER A C 1
ATOM 654 O O . SER A 1 81 ? -9.166 0.065 -10.949 1.00 77.50 81 SER A O 1
ATOM 656 N N . MET A 1 82 ? -9.033 -0.341 -13.142 1.00 81.38 82 MET A N 1
ATOM 657 C CA . MET A 1 82 ? -10.191 -1.241 -13.174 1.00 81.38 82 MET A CA 1
ATOM 658 C C . MET A 1 82 ? -10.004 -2.465 -12.262 1.00 81.38 82 MET A C 1
ATOM 660 O O . MET A 1 82 ? -10.926 -2.835 -11.541 1.00 81.38 82 MET A O 1
ATOM 664 N N . LEU A 1 83 ? -8.826 -3.095 -12.274 1.00 83.75 83 LEU A N 1
ATOM 665 C CA . LEU A 1 83 ? -8.554 -4.282 -11.458 1.00 83.75 83 LEU A CA 1
ATOM 666 C C . LEU A 1 83 ? -8.403 -3.936 -9.964 1.00 83.75 83 LEU A C 1
ATOM 668 O O . LEU A 1 83 ? -8.919 -4.666 -9.125 1.00 83.75 83 LEU A O 1
ATOM 672 N N . CYS A 1 84 ? -7.783 -2.803 -9.626 1.00 77.00 84 CYS A N 1
ATOM 673 C CA . CYS A 1 84 ? -7.700 -2.280 -8.259 1.00 77.00 84 CYS A CA 1
ATOM 674 C C . CYS A 1 84 ? -9.084 -1.923 -7.690 1.00 77.00 84 CYS A C 1
ATOM 676 O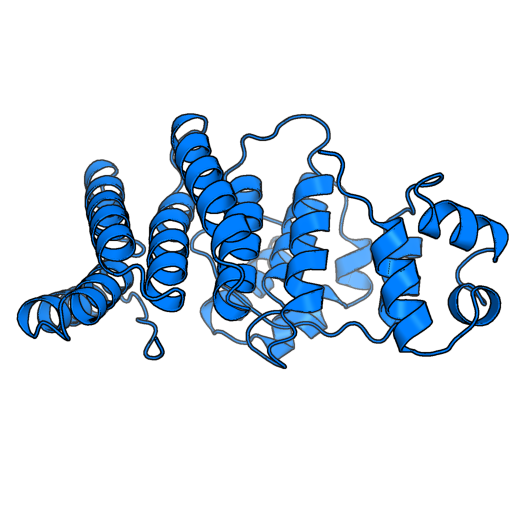 O . CYS A 1 84 ? -9.381 -2.255 -6.542 1.00 77.00 84 CYS A O 1
ATOM 678 N N . ASN A 1 85 ? -9.934 -1.261 -8.481 1.00 71.12 85 ASN A N 1
ATOM 679 C CA . ASN A 1 85 ? -11.251 -0.787 -8.043 1.00 71.12 85 ASN A CA 1
ATOM 680 C C . ASN A 1 85 ? -12.273 -1.927 -7.929 1.00 71.12 85 ASN A C 1
ATOM 682 O O . ASN A 1 85 ? -13.127 -1.900 -7.051 1.00 71.12 85 ASN A O 1
ATOM 686 N N . ASN A 1 86 ? -12.166 -2.949 -8.781 1.00 74.94 86 ASN A N 1
ATOM 687 C CA . ASN A 1 86 ? -13.005 -4.145 -8.711 1.00 74.94 86 ASN A CA 1
ATOM 688 C C . ASN A 1 86 ? -12.523 -5.162 -7.652 1.00 74.94 86 ASN A C 1
ATOM 690 O O . ASN A 1 86 ? -13.117 -6.235 -7.545 1.00 74.94 86 ASN A O 1
ATOM 694 N N . HIS A 1 87 ? -11.421 -4.883 -6.939 1.00 73.38 87 HIS A N 1
ATOM 695 C CA . HIS A 1 87 ? -10.684 -5.860 -6.119 1.00 73.38 87 HIS A CA 1
ATOM 696 C C . HIS A 1 87 ? -10.403 -7.168 -6.890 1.00 73.38 87 HIS A C 1
ATOM 698 O O . HIS A 1 87 ? -10.492 -8.281 -6.371 1.00 73.38 87 HIS A O 1
ATOM 704 N N . ASP A 1 88 ? -10.104 -7.027 -8.185 1.00 80.81 88 ASP A N 1
ATOM 705 C CA . ASP A 1 88 ? -10.066 -8.100 -9.176 1.00 80.81 88 ASP A CA 1
ATOM 706 C C . ASP A 1 88 ? -8.627 -8.595 -9.354 1.00 80.81 88 ASP A C 1
ATOM 708 O O . ASP A 1 88 ? -7.899 -8.372 -10.322 1.00 80.81 88 ASP A O 1
ATOM 712 N N . TYR A 1 89 ? -8.197 -9.202 -8.270 1.00 80.81 89 TYR A N 1
ATOM 713 C CA . TYR A 1 89 ? -6.925 -8.905 -7.635 1.00 80.81 89 TYR A CA 1
ATOM 714 C C . TYR A 1 89 ? -5.836 -9.915 -8.043 1.00 80.81 89 TYR A C 1
ATOM 716 O O . TYR A 1 89 ? -4.836 -9.582 -8.683 1.00 80.81 89 TYR A O 1
ATOM 724 N N . ARG A 1 90 ? -6.208 -11.193 -7.991 1.00 82.38 90 ARG A N 1
ATOM 725 C CA . ARG A 1 90 ? -5.594 -12.297 -8.741 1.00 82.38 90 ARG A CA 1
ATOM 726 C C . ARG A 1 90 ? -5.366 -11.999 -10.234 1.00 82.38 90 ARG A C 1
ATOM 728 O O . ARG A 1 90 ? -4.449 -12.545 -10.849 1.00 82.38 90 ARG A O 1
ATOM 735 N N . LYS A 1 91 ? -6.196 -11.149 -10.859 1.00 85.06 91 LYS A N 1
ATOM 736 C CA . LYS A 1 91 ? -6.005 -10.723 -12.259 1.00 85.06 91 LYS A CA 1
ATOM 737 C C . LYS A 1 91 ? -5.025 -9.548 -12.374 1.00 85.06 91 LYS A C 1
ATOM 739 O O . LYS A 1 91 ? -4.304 -9.492 -13.371 1.00 85.06 91 LYS A O 1
ATOM 744 N N . LEU A 1 92 ? -4.945 -8.663 -11.373 1.00 85.69 92 LEU A N 1
ATOM 745 C CA . LEU A 1 92 ? -3.908 -7.628 -11.258 1.00 85.69 92 LEU A CA 1
ATOM 746 C C . LEU A 1 92 ? -2.514 -8.271 -11.217 1.00 85.69 92 LEU A C 1
ATOM 748 O O . LEU A 1 92 ? -1.696 -7.956 -12.081 1.00 85.69 92 LEU A O 1
ATOM 752 N N . LYS A 1 93 ? -2.287 -9.260 -10.337 1.00 83.25 93 LYS A N 1
ATOM 753 C CA . LYS A 1 93 ? -1.087 -10.125 -10.331 1.00 83.25 93 LYS A CA 1
ATOM 754 C C . LYS A 1 93 ? -0.705 -10.597 -11.732 1.00 83.25 93 LYS A C 1
ATOM 756 O O . LYS A 1 93 ? 0.387 -10.321 -12.226 1.00 83.25 93 LYS A O 1
ATOM 761 N N . LEU A 1 94 ? -1.606 -11.351 -12.367 1.00 84.56 94 LEU A N 1
ATOM 762 C CA . LEU A 1 94 ? -1.352 -12.012 -13.650 1.00 84.56 94 LEU A CA 1
ATOM 763 C C . LEU A 1 94 ? -1.114 -11.004 -14.782 1.00 84.56 94 LEU A C 1
ATOM 765 O O . LEU A 1 94 ? -0.413 -11.315 -15.745 1.00 84.56 94 LEU A O 1
ATOM 769 N N . PHE A 1 95 ? -1.665 -9.794 -14.664 1.00 86.62 95 PHE A N 1
ATOM 770 C CA . PHE A 1 95 ? -1.405 -8.702 -15.590 1.00 86.62 95 PHE A CA 1
ATOM 771 C C . PHE A 1 95 ? -0.040 -8.038 -15.354 1.00 86.62 95 PHE A C 1
ATOM 773 O O . PHE A 1 95 ? 0.685 -7.810 -16.321 1.00 86.62 95 PHE A O 1
ATOM 780 N N . LEU A 1 96 ? 0.350 -7.785 -14.101 1.00 86.19 96 LEU A N 1
ATOM 781 C CA . LEU A 1 96 ? 1.666 -7.239 -13.739 1.00 86.19 96 LEU A CA 1
ATOM 782 C C . LEU A 1 96 ? 2.806 -8.203 -14.101 1.00 86.19 96 LEU A C 1
ATOM 784 O O . LEU A 1 96 ? 3.830 -7.786 -14.633 1.00 86.19 96 LEU A O 1
ATOM 788 N N . LEU A 1 97 ? 2.627 -9.504 -13.866 1.00 82.88 97 LEU A N 1
ATOM 789 C CA . LEU A 1 97 ? 3.615 -10.540 -14.197 1.00 82.88 97 LEU A CA 1
ATOM 790 C C . LEU A 1 97 ? 3.719 -10.860 -15.696 1.00 82.88 97 LEU A C 1
ATOM 792 O O . LEU A 1 97 ? 4.540 -11.694 -16.086 1.00 82.88 97 LEU A O 1
ATOM 796 N N . ASN A 1 98 ? 2.895 -10.241 -16.544 1.00 82.06 98 ASN A N 1
ATOM 797 C CA . ASN A 1 98 ? 2.977 -10.446 -17.981 1.00 82.06 98 ASN A CA 1
ATOM 798 C C . ASN A 1 98 ? 4.244 -9.790 -18.555 1.00 82.06 98 ASN A C 1
ATOM 800 O O . ASN A 1 98 ? 4.559 -8.640 -18.250 1.00 82.06 98 ASN A O 1
ATOM 804 N N . GLU A 1 99 ? 4.946 -10.497 -19.441 1.00 72.81 99 GLU A N 1
ATOM 805 C CA . GLU A 1 99 ? 6.212 -10.024 -20.011 1.00 72.81 99 GLU A CA 1
ATOM 806 C C . GLU A 1 99 ? 6.047 -8.729 -20.827 1.00 72.81 99 GLU A C 1
ATOM 808 O O . GLU A 1 99 ? 6.958 -7.907 -20.845 1.00 72.81 99 GLU A O 1
ATOM 813 N N . SER A 1 100 ? 4.879 -8.478 -21.435 1.00 75.62 100 SER A N 1
ATOM 814 C CA . SER A 1 100 ? 4.591 -7.194 -22.103 1.00 75.62 100 SER A CA 1
ATOM 815 C C . SER A 1 100 ? 4.469 -6.019 -21.123 1.00 75.62 100 SER A C 1
ATOM 817 O O . SER A 1 100 ? 4.968 -4.933 -21.411 1.00 75.62 100 SER A O 1
ATOM 819 N N . THR A 1 101 ? 3.879 -6.245 -19.947 1.00 76.81 101 THR A N 1
ATOM 820 C CA . THR A 1 101 ? 3.765 -5.247 -18.874 1.00 76.81 101 THR A CA 1
ATOM 821 C C . THR A 1 101 ? 5.138 -4.926 -18.288 1.00 76.81 101 THR A C 1
ATOM 823 O O . THR A 1 101 ? 5.508 -3.761 -18.181 1.00 76.81 101 THR A O 1
ATOM 826 N N . VAL A 1 102 ? 5.929 -5.963 -17.983 1.00 72.50 102 VAL A N 1
ATOM 827 C CA . VAL A 1 102 ? 7.293 -5.842 -17.440 1.00 72.50 102 VAL A CA 1
ATOM 828 C C . VAL A 1 102 ? 8.236 -5.126 -18.409 1.00 72.50 102 VAL A C 1
ATOM 830 O O . VAL A 1 102 ? 8.937 -4.199 -18.011 1.00 72.50 102 VAL A O 1
ATOM 833 N N . ASN A 1 103 ? 8.238 -5.512 -19.688 1.00 71.19 103 ASN A N 1
ATOM 834 C CA . ASN A 1 103 ? 9.084 -4.878 -20.706 1.00 71.19 103 ASN A CA 1
ATOM 835 C C . ASN A 1 103 ? 8.620 -3.451 -21.073 1.00 71.19 103 ASN A C 1
ATOM 837 O O . ASN A 1 103 ? 9.347 -2.734 -21.757 1.00 71.19 103 ASN A O 1
ATOM 841 N N . GLY A 1 104 ? 7.425 -3.034 -20.634 1.00 72.75 104 GLY A N 1
ATOM 842 C CA . GLY A 1 104 ? 6.890 -1.683 -20.817 1.00 72.75 104 GLY A CA 1
ATOM 843 C C . GLY A 1 104 ? 7.324 -0.664 -19.754 1.00 72.75 104 GLY A C 1
ATOM 844 O O . GLY A 1 104 ? 7.034 0.522 -19.921 1.00 72.75 104 GLY A O 1
ATOM 845 N N . LEU A 1 105 ? 8.001 -1.095 -18.681 1.00 76.12 105 LEU A N 1
ATOM 846 C CA . LEU A 1 105 ? 8.491 -0.224 -17.606 1.00 76.12 105 LEU A CA 1
ATOM 847 C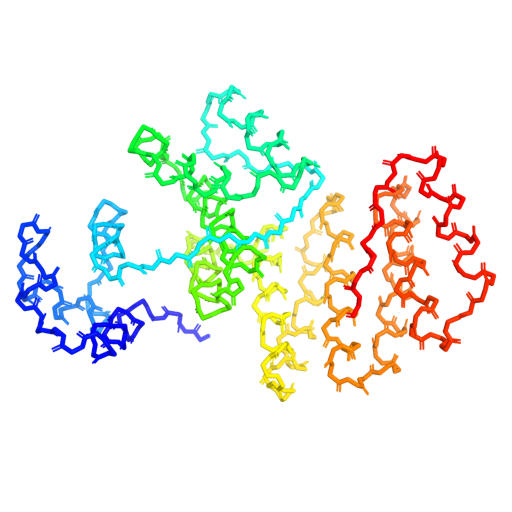 C . LEU A 1 105 ? 9.746 0.541 -18.068 1.00 76.12 105 LEU A C 1
ATOM 849 O O . LEU A 1 105 ? 10.756 -0.079 -18.400 1.00 76.12 105 LEU A O 1
ATOM 853 N N . LYS A 1 106 ? 9.707 1.881 -18.064 1.00 75.00 106 LYS A N 1
ATOM 854 C CA . LYS A 1 106 ? 10.805 2.730 -18.576 1.00 75.00 106 LYS A CA 1
ATOM 855 C C . LYS A 1 106 ? 11.491 3.608 -17.529 1.00 75.00 106 LYS A C 1
ATOM 857 O O . LYS A 1 106 ? 12.604 4.066 -17.771 1.00 75.00 106 LYS A O 1
ATOM 862 N N . THR A 1 107 ? 10.840 3.881 -16.400 1.00 74.69 107 THR A N 1
ATOM 863 C CA . THR A 1 107 ? 11.305 4.865 -15.405 1.00 74.69 107 THR A CA 1
ATOM 864 C C . THR A 1 107 ? 11.267 4.318 -13.982 1.00 74.69 107 THR A C 1
ATOM 866 O O . THR A 1 107 ? 10.432 3.473 -13.659 1.00 74.69 107 THR A O 1
ATOM 869 N N . ASP A 1 108 ? 12.109 4.864 -13.102 1.00 74.44 108 ASP A N 1
ATOM 870 C CA . ASP A 1 108 ? 12.130 4.504 -11.677 1.00 74.44 108 ASP A CA 1
ATOM 871 C C . ASP A 1 108 ? 10.773 4.736 -10.993 1.00 74.44 108 ASP A C 1
ATOM 873 O O . ASP A 1 108 ? 10.389 3.946 -10.136 1.00 74.44 108 ASP A O 1
ATOM 877 N N . LYS A 1 109 ? 9.997 5.750 -11.413 1.00 78.31 109 LYS A N 1
ATOM 878 C CA . LYS A 1 109 ? 8.631 5.998 -10.911 1.00 78.31 109 LYS A CA 1
ATOM 879 C C . LYS A 1 109 ? 7.642 4.916 -11.361 1.00 78.31 109 LYS A C 1
ATOM 881 O O . LYS A 1 109 ? 6.877 4.415 -10.543 1.00 78.31 109 LYS A O 1
ATOM 886 N N . GLN A 1 110 ? 7.676 4.517 -12.634 1.00 81.00 110 GLN A N 1
ATOM 887 C CA . GLN A 1 110 ? 6.857 3.404 -13.137 1.00 81.00 110 GLN A CA 1
ATOM 888 C C . GLN A 1 110 ? 7.242 2.077 -12.476 1.00 81.00 110 GLN A C 1
ATOM 890 O O . GLN A 1 110 ? 6.375 1.257 -12.190 1.00 81.00 110 GLN A O 1
ATOM 895 N N . LEU A 1 111 ? 8.531 1.872 -12.192 1.00 80.31 111 LEU A N 1
ATOM 896 C CA . LEU A 1 111 ? 9.035 0.686 -11.503 1.00 80.31 111 LEU A CA 1
ATOM 897 C C . LEU A 1 111 ? 8.673 0.685 -10.006 1.00 80.31 111 LEU A C 1
ATOM 899 O O . LEU A 1 111 ? 8.280 -0.347 -9.464 1.00 80.31 111 LEU A O 1
ATOM 903 N N . GLN A 1 112 ? 8.733 1.847 -9.351 1.00 84.12 112 GLN A N 1
ATOM 904 C CA . GLN A 1 112 ? 8.240 2.063 -7.992 1.00 84.12 112 GLN A CA 1
ATOM 905 C C . GLN A 1 112 ? 6.740 1.764 -7.903 1.00 84.12 112 GLN A C 1
ATOM 907 O O . GLN A 1 112 ? 6.318 1.066 -6.980 1.00 84.12 112 GLN A O 1
ATOM 912 N N . ALA A 1 113 ? 5.955 2.254 -8.867 1.00 88.56 113 ALA A N 1
ATOM 913 C CA . ALA A 1 113 ? 4.523 2.002 -8.973 1.00 88.56 113 ALA A CA 1
ATOM 914 C C . ALA A 1 113 ? 4.242 0.521 -9.245 1.00 88.56 113 ALA A C 1
ATOM 916 O O . ALA A 1 113 ? 3.467 -0.080 -8.514 1.00 88.56 113 ALA A O 1
ATOM 917 N N . TYR A 1 114 ? 4.938 -0.109 -10.193 1.00 89.25 114 TYR A N 1
ATOM 918 C CA . TYR A 1 114 ? 4.870 -1.550 -10.448 1.00 89.25 114 TYR A CA 1
ATOM 919 C C . TYR A 1 114 ? 5.111 -2.377 -9.178 1.00 89.25 114 TYR A C 1
ATOM 921 O O . TYR A 1 114 ? 4.291 -3.222 -8.831 1.00 89.25 114 TYR A O 1
ATOM 929 N N . TYR A 1 115 ? 6.193 -2.108 -8.444 1.00 88.00 115 TYR A N 1
ATOM 930 C CA . TYR A 1 115 ? 6.487 -2.816 -7.198 1.00 88.00 115 TYR A CA 1
ATOM 931 C C . TYR A 1 115 ? 5.567 -2.433 -6.042 1.00 88.00 115 TYR A C 1
ATOM 933 O O . TYR A 1 115 ? 5.378 -3.246 -5.140 1.00 88.00 115 TYR A O 1
ATOM 941 N N . TYR A 1 116 ? 4.971 -1.239 -6.058 1.00 92.12 116 TYR A N 1
ATOM 942 C CA . TYR A 1 116 ? 3.876 -0.929 -5.153 1.00 92.12 116 TYR A CA 1
ATOM 943 C C . TYR A 1 116 ? 2.669 -1.788 -5.502 1.00 92.12 116 TYR A C 1
ATOM 945 O O . TYR A 1 116 ? 2.252 -2.524 -4.628 1.00 92.12 116 TYR A O 1
ATOM 953 N N . TYR A 1 117 ? 2.192 -1.813 -6.754 1.00 90.81 117 TYR A N 1
ATOM 954 C CA . TYR A 1 117 ? 1.086 -2.668 -7.211 1.00 90.81 117 TYR A CA 1
ATOM 955 C C . TYR A 1 117 ? 1.346 -4.162 -7.063 1.00 90.81 117 TYR A C 1
ATOM 957 O O . TYR A 1 117 ? 0.395 -4.922 -6.959 1.00 90.81 117 TYR A O 1
ATOM 965 N N . LEU A 1 118 ? 2.606 -4.583 -7.000 1.00 87.81 118 LEU A N 1
ATOM 966 C CA . LEU A 1 118 ? 3.007 -5.958 -6.729 1.00 87.81 118 LEU A CA 1
ATOM 967 C C . LEU A 1 118 ? 3.324 -6.212 -5.235 1.00 87.81 118 LEU A C 1
ATOM 969 O O . LEU A 1 118 ? 3.548 -7.342 -4.827 1.00 87.81 118 LEU A O 1
ATOM 973 N N . GLY A 1 119 ? 3.375 -5.182 -4.388 1.00 86.50 119 GLY A N 1
ATOM 974 C CA . GLY A 1 119 ? 3.449 -5.303 -2.922 1.00 86.50 119 GLY A CA 1
ATOM 975 C C . GLY A 1 119 ? 2.073 -5.211 -2.275 1.00 86.50 119 GLY A C 1
ATOM 976 O O . GLY A 1 119 ? 1.775 -5.973 -1.359 1.00 86.50 119 GLY A O 1
ATOM 977 N N . VAL A 1 120 ? 1.248 -4.318 -2.836 1.00 86.25 120 VAL A N 1
ATOM 978 C CA . VAL A 1 120 ? -0.204 -4.410 -2.988 1.00 86.25 120 VAL A CA 1
ATOM 979 C C . VAL A 1 120 ? -0.503 -5.852 -3.316 1.00 86.25 120 VAL A C 1
ATOM 981 O O . VAL A 1 120 ? -0.815 -6.581 -2.385 1.00 86.25 120 VAL A O 1
ATOM 984 N N . ALA A 1 121 ? -0.288 -6.285 -4.565 1.00 85.12 121 ALA A N 1
ATOM 985 C CA . ALA A 1 121 ? -0.449 -7.660 -5.018 1.00 85.12 121 ALA A CA 1
ATOM 986 C C . ALA A 1 121 ? 0.615 -8.608 -4.437 1.00 85.12 121 ALA A C 1
ATOM 988 O O . ALA A 1 121 ? 1.429 -9.156 -5.172 1.00 85.12 121 ALA A O 1
ATOM 989 N N . GLU A 1 122 ? 0.548 -8.796 -3.109 1.00 81.62 122 GLU A N 1
ATOM 990 C CA . GLU A 1 122 ? 1.090 -9.866 -2.248 1.00 81.62 122 GLU A CA 1
ATOM 991 C C . GLU A 1 122 ? 0.348 -10.021 -0.874 1.00 81.62 122 GLU A C 1
ATOM 993 O O . GLU A 1 122 ? 0.686 -10.921 -0.101 1.00 81.62 122 GLU A O 1
ATOM 998 N N . LEU A 1 123 ? -0.647 -9.182 -0.516 1.00 79.25 123 LEU A N 1
ATOM 999 C CA . LEU A 1 123 ? -1.356 -9.222 0.784 1.00 79.25 123 LEU A CA 1
ATOM 1000 C C . LEU A 1 123 ? -2.832 -9.755 0.909 1.00 79.25 123 LEU A C 1
ATOM 1002 O O . LEU A 1 123 ? -3.267 -9.922 2.047 1.00 79.25 123 LEU A O 1
ATOM 1006 N N . ASN A 1 124 ? -3.658 -10.018 -0.119 1.00 70.38 124 ASN A N 1
ATOM 1007 C CA . ASN A 1 124 ? -5.093 -10.393 0.004 1.00 70.38 124 ASN A CA 1
ATOM 1008 C C . ASN A 1 124 ? -5.512 -11.734 -0.669 1.00 70.38 124 ASN A C 1
ATOM 1010 O O . ASN A 1 124 ? -6.213 -12.490 0.003 1.00 70.38 124 ASN A O 1
ATOM 1014 N N . ASP A 1 125 ? -5.104 -12.100 -1.896 1.00 67.56 125 ASP A N 1
ATOM 1015 C CA . ASP A 1 125 ? -5.098 -13.520 -2.354 1.00 67.56 125 ASP A CA 1
ATOM 1016 C C . ASP A 1 125 ? -3.767 -14.195 -1.935 1.00 67.56 125 ASP A C 1
ATOM 1018 O O . ASP A 1 125 ? -2.708 -13.578 -1.827 1.00 67.56 125 ASP A O 1
ATOM 1022 N N . GLY A 1 126 ? -3.859 -15.437 -1.456 1.00 62.47 126 GLY A N 1
ATOM 1023 C CA . GLY A 1 126 ? -2.806 -16.140 -0.708 1.00 62.47 126 GLY A CA 1
ATOM 1024 C C . GLY A 1 126 ? -2.394 -15.541 0.657 1.00 62.47 126 GLY A C 1
ATOM 1025 O O . GLY A 1 126 ? -1.925 -16.294 1.510 1.00 62.47 126 GLY A O 1
ATOM 1026 N N . ASN A 1 127 ? -2.572 -14.232 0.895 1.00 64.50 127 ASN A N 1
ATOM 1027 C CA . ASN A 1 127 ? -2.109 -13.496 2.087 1.00 64.50 127 ASN A CA 1
ATOM 1028 C C . ASN A 1 127 ? -0.603 -13.704 2.364 1.00 64.50 127 ASN A C 1
ATOM 1030 O O . ASN A 1 127 ? -0.164 -13.973 3.488 1.00 64.50 127 ASN A O 1
ATOM 1034 N N . ASN A 1 128 ? 0.226 -13.602 1.324 1.00 77.19 128 ASN A N 1
ATOM 1035 C CA . ASN A 1 128 ? 1.662 -13.858 1.407 1.00 77.19 128 ASN A CA 1
ATOM 1036 C C . ASN A 1 128 ? 2.457 -12.593 1.798 1.00 77.19 128 ASN A C 1
ATOM 1038 O O . ASN A 1 128 ? 3.422 -12.138 1.177 1.00 77.19 128 ASN A O 1
ATOM 1042 N N . MET A 1 129 ? 2.096 -12.104 2.986 1.00 81.56 129 MET A N 1
ATOM 1043 C CA . MET A 1 129 ? 2.733 -11.042 3.769 1.00 81.56 129 MET A CA 1
ATOM 1044 C C . MET A 1 129 ? 4.261 -10.919 3.620 1.00 81.56 129 MET A C 1
ATOM 1046 O O . MET A 1 129 ? 4.833 -9.828 3.637 1.00 81.56 129 MET A O 1
ATOM 1050 N N . LYS A 1 130 ? 4.960 -12.055 3.552 1.00 81.62 130 LYS A N 1
ATOM 1051 C CA . LYS A 1 130 ? 6.421 -12.130 3.474 1.00 81.62 130 LYS A CA 1
ATOM 1052 C C . LYS A 1 130 ? 6.954 -11.415 2.237 1.00 81.62 130 LYS A C 1
ATOM 1054 O O . LYS A 1 130 ? 7.937 -10.681 2.326 1.00 81.62 130 LYS A O 1
ATOM 1059 N N . ASN A 1 131 ? 6.294 -11.643 1.114 1.00 80.81 131 ASN A N 1
ATOM 1060 C CA . ASN A 1 131 ? 6.669 -11.106 -0.172 1.00 80.81 131 ASN A CA 1
ATOM 1061 C C . ASN A 1 131 ? 6.040 -9.732 -0.424 1.00 80.81 131 ASN A C 1
ATOM 1063 O O . ASN A 1 131 ? 6.686 -8.914 -1.071 1.00 80.81 131 ASN A O 1
ATOM 1067 N N . ALA A 1 132 ? 4.887 -9.416 0.180 1.00 84.62 132 ALA A N 1
ATOM 1068 C CA . ALA A 1 132 ? 4.335 -8.051 0.197 1.00 84.62 132 ALA A CA 1
ATOM 1069 C C . ALA A 1 132 ? 5.375 -7.081 0.745 1.00 84.62 132 ALA A C 1
ATOM 1071 O O . ALA A 1 132 ? 5.798 -6.122 0.102 1.00 84.62 132 ALA A O 1
ATOM 1072 N N . VAL A 1 133 ? 5.919 -7.448 1.903 1.00 86.12 133 VAL A N 1
ATOM 1073 C CA . VAL A 1 133 ? 7.042 -6.780 2.554 1.00 86.12 133 VAL A CA 1
ATOM 1074 C C . VAL A 1 133 ? 8.320 -6.768 1.705 1.00 86.12 133 VAL A C 1
ATOM 1076 O O . VAL A 1 133 ? 9.168 -5.910 1.940 1.00 86.12 133 VAL A O 1
ATOM 1079 N N . ASN A 1 134 ? 8.502 -7.675 0.743 1.00 82.44 134 ASN A N 1
ATOM 1080 C CA . ASN A 1 134 ? 9.626 -7.619 -0.194 1.00 82.44 134 ASN A CA 1
ATOM 1081 C C . ASN A 1 134 ? 9.343 -6.610 -1.316 1.00 82.44 134 ASN A C 1
ATOM 1083 O O . ASN A 1 134 ? 10.141 -5.698 -1.502 1.00 82.44 134 ASN A O 1
ATOM 1087 N N . ASN A 1 135 ? 8.200 -6.696 -1.995 1.00 84.69 135 ASN A N 1
ATOM 1088 C CA . ASN A 1 135 ? 7.858 -5.814 -3.112 1.00 84.69 135 ASN A CA 1
ATOM 1089 C C . ASN A 1 135 ? 7.663 -4.354 -2.675 1.00 84.69 135 ASN A C 1
ATOM 1091 O O . ASN A 1 135 ? 8.208 -3.455 -3.313 1.00 84.69 135 ASN A O 1
ATOM 1095 N N . PHE A 1 136 ? 7.071 -4.092 -1.504 1.00 89.44 136 PHE A N 1
ATOM 1096 C CA . PHE A 1 136 ? 7.087 -2.744 -0.927 1.00 89.44 136 PHE A CA 1
ATOM 1097 C C . PHE A 1 136 ? 8.514 -2.222 -0.673 1.00 89.44 136 PHE A C 1
ATOM 1099 O O . PHE A 1 136 ? 8.773 -1.043 -0.891 1.00 89.44 136 PHE A O 1
ATOM 1106 N N . LYS A 1 137 ? 9.481 -3.067 -0.275 1.00 84.44 137 LYS A N 1
ATOM 1107 C CA . LYS A 1 137 ? 10.893 -2.639 -0.144 1.00 84.44 137 LYS A CA 1
ATOM 1108 C C . LYS A 1 137 ? 11.562 -2.381 -1.488 1.00 84.44 137 LYS A C 1
ATOM 1110 O O . LYS A 1 137 ? 12.458 -1.548 -1.535 1.00 84.44 137 LYS A O 1
ATOM 1115 N N . LEU A 1 138 ? 11.154 -3.076 -2.551 1.00 80.75 138 LEU A N 1
ATOM 1116 C CA . LEU A 1 138 ? 11.616 -2.787 -3.910 1.00 80.75 138 LEU A CA 1
ATOM 1117 C C . LEU A 1 138 ? 11.088 -1.423 -4.363 1.00 80.75 138 LEU A C 1
ATOM 1119 O O . LEU A 1 138 ? 11.876 -0.597 -4.803 1.00 80.75 138 LEU A O 1
ATOM 1123 N N . SER A 1 139 ? 9.803 -1.139 -4.123 1.00 88.31 139 SER A N 1
ATOM 1124 C CA . SER A 1 139 ? 9.204 0.185 -4.343 1.00 88.31 139 SER A CA 1
ATOM 1125 C C . SER A 1 139 ? 9.970 1.289 -3.588 1.00 88.31 139 SER A C 1
ATOM 1127 O O . SER A 1 139 ? 10.427 2.258 -4.194 1.00 88.31 139 SER A O 1
ATOM 1129 N N . LEU A 1 140 ? 10.254 1.096 -2.292 1.00 85.81 140 LEU A N 1
ATOM 1130 C CA . LEU A 1 140 ? 11.087 2.017 -1.497 1.00 85.81 140 LEU A CA 1
ATOM 1131 C C . LEU A 1 140 ? 12.552 2.131 -1.967 1.00 85.81 140 LEU A C 1
ATOM 1133 O O . LEU A 1 140 ? 13.235 3.071 -1.565 1.00 85.81 140 LEU A O 1
ATOM 1137 N N . ALA A 1 141 ? 13.059 1.182 -2.759 1.00 80.81 141 ALA A N 1
ATOM 1138 C CA . ALA A 1 141 ? 14.437 1.165 -3.255 1.00 80.81 141 ALA A CA 1
ATOM 1139 C C . ALA A 1 141 ? 14.593 1.751 -4.671 1.00 80.81 141 ALA A C 1
ATOM 1141 O O . ALA A 1 141 ? 15.722 2.020 -5.078 1.00 80.81 141 ALA A O 1
ATOM 1142 N N . CYS A 1 142 ? 13.497 1.957 -5.409 1.00 72.06 142 CYS A N 1
ATOM 1143 C CA . CYS A 1 142 ? 13.520 2.572 -6.739 1.00 72.06 142 CYS A CA 1
ATOM 1144 C C . CYS A 1 142 ? 13.780 4.084 -6.697 1.00 72.06 142 CYS A C 1
ATOM 1146 O O . CYS A 1 142 ? 14.439 4.611 -7.587 1.00 72.06 142 CYS A O 1
ATOM 1148 N N . GLU A 1 143 ? 13.289 4.797 -5.678 1.00 66.75 143 GLU A N 1
ATOM 1149 C CA . GLU A 1 143 ? 13.390 6.261 -5.624 1.00 66.75 143 GLU A CA 1
ATOM 1150 C C . GLU A 1 143 ? 14.772 6.704 -5.106 1.00 66.75 143 GLU A C 1
ATOM 1152 O O . GLU A 1 143 ? 15.004 6.910 -3.913 1.00 66.75 143 GLU A O 1
ATOM 1157 N N . SER A 1 144 ? 15.722 6.818 -6.037 1.00 52.84 144 SER A N 1
ATOM 1158 C CA . SER A 1 144 ? 17.165 6.985 -5.812 1.00 52.84 144 SER A CA 1
ATOM 1159 C C . SER A 1 144 ? 17.606 8.392 -5.351 1.00 52.84 144 SER A C 1
ATOM 1161 O O . SER A 1 144 ? 18.630 8.916 -5.785 1.00 52.84 144 SER A O 1
ATOM 1163 N N . GLY A 1 145 ? 16.876 8.995 -4.404 1.00 53.47 145 GLY A N 1
ATOM 1164 C CA . GLY A 1 145 ? 17.299 10.229 -3.722 1.00 53.47 145 GLY A CA 1
ATOM 1165 C C . GLY A 1 145 ? 16.190 11.069 -3.086 1.00 53.47 145 GLY A C 1
ATOM 1166 O O . GLY A 1 145 ? 16.495 11.950 -2.287 1.00 53.47 145 GLY A O 1
ATOM 1167 N N . ASN A 1 146 ? 14.920 10.800 -3.399 1.00 55.72 146 ASN A N 1
ATOM 1168 C CA . ASN A 1 146 ? 13.784 11.611 -2.964 1.00 55.72 146 ASN A CA 1
ATOM 1169 C C . ASN A 1 146 ? 12.830 10.789 -2.079 1.00 55.72 146 ASN A C 1
ATOM 1171 O O . ASN A 1 146 ? 11.936 10.119 -2.569 1.00 55.72 146 ASN A O 1
ATOM 1175 N N . THR A 1 147 ? 12.995 10.810 -0.757 1.00 63.22 147 THR A N 1
ATOM 1176 C CA . THR A 1 147 ? 12.196 9.978 0.177 1.00 63.22 147 THR A CA 1
ATOM 1177 C C . THR A 1 147 ? 10.768 10.489 0.432 1.00 63.22 147 THR A C 1
ATOM 1179 O O . THR A 1 147 ? 10.127 10.096 1.408 1.00 63.22 147 THR A O 1
ATOM 1182 N N . ASN A 1 148 ? 10.290 11.409 -0.407 1.00 73.56 148 ASN A N 1
ATOM 1183 C CA . ASN A 1 148 ? 9.177 12.310 -0.127 1.00 73.56 148 ASN A CA 1
ATOM 1184 C C . ASN A 1 148 ? 8.171 12.286 -1.295 1.00 73.56 148 ASN A C 1
ATOM 1186 O O . ASN A 1 148 ? 7.909 13.302 -1.938 1.00 73.56 148 ASN A O 1
ATOM 1190 N N . SER A 1 149 ? 7.614 11.110 -1.585 1.00 87.50 149 SER A N 1
ATOM 1191 C CA . SER A 1 149 ? 6.509 10.925 -2.534 1.00 87.50 149 SER A CA 1
ATOM 1192 C C . SER A 1 149 ? 5.337 10.211 -1.852 1.00 87.50 149 SER A C 1
ATOM 1194 O O . SER A 1 149 ? 5.544 9.387 -0.958 1.00 87.50 149 SER A O 1
ATOM 1196 N N . CYS A 1 150 ? 4.093 10.496 -2.261 1.00 90.19 150 CYS A N 1
ATOM 1197 C CA . CYS A 1 150 ? 2.906 9.827 -1.704 1.00 90.19 150 CYS A CA 1
ATOM 1198 C C . CYS A 1 150 ? 3.039 8.290 -1.786 1.00 90.19 150 CYS A C 1
ATOM 1200 O O . CYS A 1 150 ? 2.803 7.575 -0.811 1.00 90.19 150 CYS A O 1
ATOM 1202 N N . LEU A 1 151 ? 3.538 7.803 -2.925 1.00 90.44 151 LEU A N 1
ATOM 1203 C CA . LEU A 1 151 ? 3.808 6.397 -3.212 1.00 90.44 151 LEU A CA 1
ATOM 1204 C C . LEU A 1 151 ? 4.871 5.769 -2.289 1.00 90.44 151 LEU A C 1
ATOM 1206 O O . LEU A 1 151 ? 4.676 4.657 -1.796 1.00 90.44 151 LEU A O 1
ATOM 1210 N N . PHE A 1 152 ? 5.960 6.484 -1.987 1.00 91.19 152 PHE A N 1
ATOM 1211 C CA . PHE A 1 152 ? 6.957 6.042 -1.006 1.00 91.19 152 PHE A CA 1
ATOM 1212 C C . PHE A 1 152 ? 6.336 5.890 0.392 1.00 91.19 152 PHE A C 1
ATOM 1214 O O . PHE A 1 152 ? 6.551 4.880 1.066 1.00 91.19 152 PHE A O 1
ATOM 1221 N N . ILE A 1 153 ? 5.520 6.854 0.830 1.00 93.25 153 ILE A N 1
ATOM 1222 C CA . ILE A 1 153 ? 4.883 6.810 2.156 1.00 93.25 153 ILE A CA 1
ATOM 1223 C C . ILE A 1 153 ? 3.836 5.680 2.218 1.00 93.25 153 ILE A C 1
ATOM 1225 O O . ILE A 1 153 ? 3.787 4.959 3.215 1.00 93.25 153 ILE A O 1
ATOM 1229 N N . LEU A 1 154 ? 3.080 5.440 1.139 1.00 92.94 154 LEU A N 1
ATOM 1230 C CA . LEU A 1 154 ? 2.163 4.299 1.001 1.00 92.94 154 LEU A CA 1
ATOM 1231 C C . LEU A 1 154 ? 2.883 2.943 1.088 1.00 92.94 154 LEU A C 1
ATOM 1233 O O . LEU A 1 154 ? 2.465 2.061 1.843 1.00 92.94 154 LEU A O 1
ATOM 1237 N N . ALA A 1 155 ? 3.987 2.755 0.357 1.00 92.62 155 ALA A N 1
ATOM 1238 C CA . ALA A 1 155 ? 4.782 1.527 0.441 1.00 92.62 155 ALA A CA 1
ATOM 1239 C C . ALA A 1 155 ? 5.327 1.307 1.868 1.00 92.62 155 ALA A C 1
ATOM 1241 O O . ALA A 1 155 ? 5.326 0.187 2.387 1.00 92.62 155 ALA A O 1
ATOM 1242 N N . LYS A 1 156 ? 5.729 2.391 2.544 1.00 93.06 156 LYS A N 1
ATOM 1243 C CA . LYS A 1 156 ? 6.219 2.377 3.929 1.00 93.06 156 LYS A CA 1
ATOM 1244 C C . LYS A 1 156 ? 5.126 2.029 4.946 1.00 93.06 156 LYS A C 1
ATOM 1246 O O . LYS A 1 156 ? 5.359 1.180 5.811 1.00 93.06 156 LYS A O 1
ATOM 1251 N N . CYS A 1 157 ? 3.934 2.620 4.823 1.00 93.38 157 CYS A N 1
ATOM 1252 C CA . CYS A 1 157 ? 2.802 2.342 5.710 1.00 93.38 157 CYS A CA 1
ATOM 1253 C C . CYS A 1 157 ? 2.305 0.900 5.541 1.00 93.38 157 CYS A C 1
ATOM 1255 O O . CYS A 1 157 ? 2.013 0.226 6.528 1.00 93.38 157 CYS A O 1
ATOM 1257 N N . SER A 1 158 ? 2.320 0.390 4.306 1.00 93.88 158 SER A N 1
ATOM 1258 C CA . SER A 1 158 ? 1.906 -0.977 3.989 1.00 93.88 158 SER A CA 1
ATOM 1259 C C . SER A 1 158 ? 2.848 -2.023 4.602 1.00 93.88 158 SER A C 1
ATOM 1261 O O . SER A 1 158 ? 2.374 -3.003 5.169 1.00 93.88 158 SER A O 1
ATOM 1263 N N . ILE A 1 159 ? 4.172 -1.795 4.631 1.00 92.94 159 ILE A N 1
ATOM 1264 C CA . ILE A 1 159 ? 5.104 -2.645 5.411 1.00 92.94 159 ILE A CA 1
ATOM 1265 C C . ILE A 1 159 ? 4.748 -2.633 6.907 1.00 92.94 159 ILE A C 1
ATOM 1267 O O . ILE A 1 159 ? 4.815 -3.676 7.561 1.00 92.94 159 ILE A O 1
ATOM 1271 N N . GLY A 1 160 ? 4.356 -1.474 7.448 1.00 92.56 160 GLY A N 1
ATOM 1272 C CA . GLY A 1 160 ? 3.875 -1.337 8.826 1.00 92.56 160 GLY A CA 1
ATOM 1273 C C . GLY A 1 160 ? 2.646 -2.200 9.108 1.00 92.56 160 GLY A C 1
ATOM 1274 O O . GLY A 1 160 ? 2.653 -2.958 10.078 1.00 92.56 160 GLY A O 1
ATOM 1275 N N . TYR A 1 161 ? 1.654 -2.164 8.218 1.00 93.06 161 TYR A N 1
ATOM 1276 C CA . TYR A 1 161 ? 0.444 -2.983 8.307 1.00 93.06 161 TYR A CA 1
ATOM 1277 C C . TYR A 1 161 ? 0.732 -4.485 8.207 1.00 93.06 161 TYR A C 1
ATOM 1279 O O . TYR A 1 161 ? 0.291 -5.281 9.038 1.00 93.06 161 TYR A O 1
ATOM 1287 N N . VAL A 1 162 ? 1.573 -4.907 7.265 1.00 91.50 162 VAL A N 1
ATOM 1288 C CA . VAL A 1 162 ? 1.944 -6.324 7.168 1.00 91.50 162 VAL A CA 1
ATOM 1289 C C . VAL A 1 162 ? 2.702 -6.801 8.416 1.00 91.50 162 VAL A C 1
ATOM 1291 O O . VAL A 1 162 ? 2.515 -7.927 8.880 1.00 91.50 162 VAL A O 1
ATOM 1294 N N . TYR A 1 163 ? 3.529 -5.946 9.021 1.00 90.44 163 TYR A N 1
ATOM 1295 C CA . TYR A 1 163 ? 4.166 -6.249 10.301 1.00 90.44 163 TYR A CA 1
ATOM 1296 C C . TYR A 1 163 ? 3.198 -6.187 11.501 1.00 90.44 163 TYR A C 1
ATOM 1298 O O . TYR A 1 163 ? 3.452 -6.894 12.482 1.00 90.44 163 TYR A O 1
ATOM 1306 N N . SER A 1 164 ? 2.085 -5.437 11.444 1.00 91.44 164 SER A N 1
ATOM 1307 C CA . SER A 1 164 ? 1.044 -5.478 12.487 1.00 91.44 164 SER A CA 1
ATOM 1308 C C . SER A 1 164 ? 0.291 -6.804 12.483 1.00 91.44 164 SER A C 1
ATOM 1310 O O . SER A 1 164 ? 0.126 -7.400 13.542 1.00 91.44 164 SER A O 1
ATOM 1312 N N . LEU A 1 165 ? -0.049 -7.329 11.298 1.00 88.69 165 LEU A N 1
ATOM 1313 C CA . LEU A 1 165 ? -0.651 -8.664 11.140 1.00 88.69 165 LEU A CA 1
ATOM 1314 C C . LEU A 1 165 ? 0.269 -9.794 11.649 1.00 88.69 165 LEU A C 1
ATOM 1316 O O . LEU A 1 165 ? -0.197 -10.865 12.021 1.00 88.69 165 LEU A O 1
ATOM 1320 N N . GLN A 1 166 ? 1.580 -9.542 11.712 1.00 88.50 166 GLN A N 1
ATOM 1321 C CA . GLN A 1 166 ? 2.591 -10.450 12.269 1.00 88.50 166 GLN A CA 1
ATOM 1322 C C . GLN A 1 166 ? 2.899 -10.190 13.757 1.00 88.50 166 GLN A C 1
ATOM 1324 O O . GLN A 1 166 ? 3.874 -10.731 14.278 1.00 88.50 166 GLN A O 1
ATOM 1329 N N . GLY A 1 167 ? 2.135 -9.326 14.438 1.00 88.12 167 GLY A N 1
ATOM 1330 C CA . GLY A 1 167 ? 2.303 -9.014 15.863 1.00 88.12 167 GLY A CA 1
ATOM 1331 C C . GLY A 1 167 ? 3.592 -8.257 16.224 1.00 88.12 167 GLY A C 1
ATOM 1332 O O . GLY A 1 167 ? 3.939 -8.159 17.401 1.00 88.12 167 GLY A O 1
ATOM 1333 N N . LYS A 1 168 ? 4.331 -7.701 15.250 1.00 89.06 168 LYS A N 1
ATOM 1334 C CA . LYS A 1 168 ? 5.689 -7.134 15.433 1.00 89.06 168 LYS A CA 1
ATOM 1335 C C . LYS A 1 168 ? 5.692 -5.717 16.019 1.00 89.06 168 LYS A C 1
ATOM 1337 O O . LYS A 1 168 ? 6.416 -4.838 15.550 1.00 89.06 168 LYS A O 1
ATOM 1342 N N . SER A 1 169 ? 4.896 -5.516 17.068 1.00 85.88 169 SER A N 1
ATOM 1343 C CA . SER A 1 169 ? 4.544 -4.233 17.685 1.00 85.88 169 SER A CA 1
ATOM 1344 C C . SER A 1 169 ? 5.690 -3.212 17.739 1.00 85.88 169 SER A C 1
ATOM 1346 O O . SER A 1 169 ? 5.573 -2.142 17.151 1.00 85.88 169 SER A O 1
ATOM 1348 N N . HIS A 1 170 ? 6.842 -3.548 18.332 1.00 84.38 170 HIS A N 1
ATOM 1349 C CA . HIS A 1 170 ? 7.969 -2.610 18.471 1.00 84.38 170 HIS A CA 1
ATOM 1350 C C . HIS A 1 170 ? 8.485 -2.046 17.130 1.00 84.38 170 HIS A C 1
ATOM 1352 O O . HIS A 1 170 ? 8.827 -0.868 17.044 1.00 84.38 170 HIS A O 1
ATOM 1358 N N . ILE A 1 171 ? 8.539 -2.864 16.073 1.00 86.19 171 ILE A N 1
ATOM 1359 C CA . ILE A 1 171 ? 8.982 -2.424 14.737 1.00 86.19 171 ILE A CA 1
ATOM 1360 C C . ILE A 1 171 ? 7.916 -1.515 14.112 1.00 86.19 171 ILE A C 1
ATOM 1362 O O . ILE A 1 171 ? 8.235 -0.474 13.539 1.00 86.19 171 ILE A O 1
ATOM 1366 N N . VAL A 1 172 ? 6.646 -1.895 14.266 1.00 90.06 172 VAL A N 1
ATOM 1367 C CA . VAL A 1 172 ? 5.488 -1.174 13.726 1.00 90.06 172 VAL A CA 1
ATOM 1368 C C . VAL A 1 172 ? 5.354 0.216 14.355 1.00 90.06 172 VAL A C 1
ATOM 1370 O O . VAL A 1 172 ? 5.272 1.199 13.624 1.00 90.06 172 VAL A O 1
ATOM 1373 N N . MET A 1 173 ? 5.423 0.335 15.688 1.00 91.31 173 MET A N 1
ATOM 1374 C CA . MET A 1 173 ? 5.281 1.619 16.397 1.00 91.31 173 MET A CA 1
ATOM 1375 C C . MET A 1 173 ? 6.280 2.686 15.918 1.00 91.31 173 MET A C 1
ATOM 1377 O O . MET A 1 173 ? 5.934 3.865 15.868 1.00 91.31 173 MET A O 1
ATOM 1381 N N . GLY A 1 174 ? 7.513 2.293 15.577 1.00 90.19 174 GLY A N 1
ATOM 1382 C CA . GLY A 1 174 ? 8.509 3.205 15.009 1.00 90.19 174 GLY A CA 1
ATOM 1383 C C . GLY A 1 174 ? 8.188 3.580 13.562 1.00 90.19 174 GLY A C 1
ATOM 1384 O O . GLY A 1 174 ? 8.121 4.763 13.228 1.00 90.19 174 GLY A O 1
ATOM 1385 N N . LEU A 1 175 ? 7.933 2.572 12.722 1.00 90.06 175 LEU A N 1
ATOM 1386 C CA . LEU A 1 175 ? 7.699 2.739 11.287 1.00 90.06 175 LEU A CA 1
ATOM 1387 C C . LEU A 1 175 ? 6.451 3.584 10.982 1.00 90.06 175 LEU A C 1
ATOM 1389 O O . LEU A 1 175 ? 6.494 4.442 10.103 1.00 90.06 175 LEU A O 1
ATOM 1393 N N . LEU A 1 176 ? 5.358 3.396 11.726 1.00 92.06 176 LEU A N 1
ATOM 1394 C CA . LEU A 1 176 ? 4.123 4.168 11.549 1.00 92.06 176 LEU A CA 1
ATOM 1395 C C . LEU A 1 176 ? 4.277 5.630 12.003 1.00 92.06 176 LEU A C 1
ATOM 1397 O O . LEU A 1 176 ? 3.819 6.537 11.313 1.00 92.06 176 LEU A O 1
ATOM 1401 N N . LYS A 1 177 ? 4.978 5.887 13.117 1.00 92.06 177 LYS A N 1
ATOM 1402 C CA . LYS A 1 177 ? 5.276 7.260 13.571 1.00 92.06 177 LYS A CA 1
ATOM 1403 C C . LYS A 1 177 ? 6.195 8.007 12.606 1.00 92.06 177 LYS A C 1
ATOM 1405 O O . LYS A 1 177 ? 6.046 9.211 12.431 1.00 92.06 177 LYS A O 1
ATOM 1410 N N . GLU A 1 178 ? 7.135 7.305 11.978 1.00 90.81 178 GLU A N 1
ATOM 1411 C CA . GLU A 1 178 ? 7.971 7.864 10.913 1.00 90.81 178 GLU A CA 1
ATOM 1412 C C . GLU A 1 178 ? 7.156 8.131 9.635 1.00 90.81 178 GLU A C 1
ATOM 1414 O O . GLU A 1 178 ? 7.338 9.160 8.998 1.00 90.81 178 GLU A O 1
ATOM 1419 N N . THR A 1 179 ? 6.226 7.234 9.293 1.00 91.94 179 THR A N 1
ATOM 1420 C CA . THR A 1 179 ? 5.313 7.365 8.144 1.00 91.94 179 THR A CA 1
ATOM 1421 C C . THR A 1 179 ? 4.441 8.617 8.256 1.00 91.94 179 THR A C 1
ATOM 1423 O O . THR A 1 179 ? 4.416 9.409 7.320 1.00 91.94 179 THR A O 1
ATOM 1426 N N . LEU A 1 180 ? 3.782 8.841 9.402 1.00 93.69 180 LEU A N 1
ATOM 1427 C CA . LEU A 1 180 ? 2.929 10.022 9.608 1.00 93.69 180 LEU A CA 1
ATOM 1428 C C . LEU A 1 180 ? 3.704 11.341 9.434 1.00 93.69 180 LEU A C 1
ATOM 1430 O O . LEU A 1 180 ? 3.212 12.249 8.778 1.00 93.69 180 LEU A O 1
ATOM 1434 N N . ARG A 1 181 ? 4.946 11.421 9.933 1.00 92.81 181 ARG A N 1
ATOM 1435 C CA . ARG A 1 181 ? 5.811 12.612 9.793 1.00 92.81 181 ARG A CA 1
ATOM 1436 C C . ARG A 1 181 ? 6.226 12.928 8.355 1.00 92.81 181 ARG A C 1
ATOM 1438 O O . ARG A 1 181 ? 6.665 14.040 8.089 1.00 92.81 181 ARG A O 1
ATOM 1445 N N . LEU A 1 182 ? 6.153 11.960 7.440 1.00 92.06 182 LEU A N 1
ATOM 1446 C CA . LEU A 1 182 ? 6.464 12.201 6.030 1.00 92.06 182 LEU A CA 1
ATOM 1447 C C . LEU A 1 182 ? 5.287 12.842 5.283 1.00 92.06 182 LEU A C 1
ATOM 1449 O O . LEU A 1 182 ? 5.528 13.487 4.265 1.00 92.06 182 LEU A O 1
ATOM 1453 N N . ILE A 1 183 ? 4.055 12.737 5.801 1.00 93.19 183 ILE A N 1
ATOM 1454 C CA . ILE A 1 183 ? 2.867 13.390 5.223 1.00 93.19 183 ILE A CA 1
ATOM 1455 C C . ILE A 1 183 ? 3.051 14.916 5.236 1.00 93.19 183 ILE A C 1
ATOM 1457 O O . ILE A 1 183 ? 2.810 15.568 4.226 1.00 93.19 183 ILE A O 1
ATOM 1461 N N . ASP A 1 184 ? 3.606 15.467 6.320 1.00 90.12 184 ASP A N 1
ATOM 1462 C CA . ASP A 1 184 ? 3.924 16.900 6.449 1.00 90.12 184 ASP A CA 1
ATOM 1463 C C . ASP A 1 184 ? 5.031 17.382 5.481 1.00 90.12 184 ASP A C 1
ATOM 1465 O O . ASP A 1 184 ? 5.244 18.584 5.325 1.00 90.12 184 ASP A O 1
ATOM 1469 N N . SER A 1 185 ? 5.763 16.461 4.839 1.00 88.94 185 SER A N 1
ATOM 1470 C CA . SER A 1 185 ? 6.875 16.764 3.921 1.00 88.94 185 SER A CA 1
ATOM 1471 C C . SER A 1 185 ? 6.529 16.642 2.432 1.00 88.94 185 SER A C 1
ATOM 1473 O O . SER A 1 185 ? 7.420 16.774 1.588 1.00 88.94 185 SER A O 1
ATOM 1475 N N . VAL A 1 186 ? 5.258 16.386 2.102 1.00 89.50 186 VAL A N 1
ATOM 1476 C CA . VAL A 1 186 ? 4.762 16.233 0.726 1.00 89.50 186 VAL A CA 1
ATOM 1477 C C . VAL A 1 186 ? 3.572 17.154 0.453 1.00 89.50 186 VAL A C 1
ATOM 1479 O O . VAL A 1 186 ? 2.885 17.610 1.364 1.00 89.50 186 VAL A O 1
ATOM 1482 N N . LYS A 1 187 ? 3.315 17.447 -0.826 1.00 89.50 187 LYS A N 1
ATOM 1483 C CA . LYS A 1 187 ? 2.098 18.162 -1.235 1.00 89.50 187 LYS A CA 1
ATOM 1484 C C . LYS A 1 187 ? 0.881 17.243 -1.066 1.00 89.50 187 LYS A C 1
ATOM 1486 O O . LYS A 1 187 ? 0.993 16.041 -1.286 1.00 89.50 187 LYS A O 1
ATOM 1491 N N . TYR A 1 188 ? -0.280 17.815 -0.736 1.00 90.69 188 TYR A N 1
ATOM 1492 C CA . TYR A 1 188 ? -1.529 17.058 -0.668 1.00 90.69 188 TYR A CA 1
ATOM 1493 C C . TYR A 1 188 ? -1.884 16.356 -1.991 1.00 90.69 188 TYR A C 1
ATOM 1495 O O . TYR A 1 188 ? -1.932 16.986 -3.051 1.00 90.69 188 TYR A O 1
ATOM 1503 N N . GLU A 1 189 ? -2.201 15.067 -1.875 1.00 90.69 189 GLU A N 1
ATOM 1504 C CA . GLU A 1 189 ? -2.811 14.183 -2.870 1.00 90.69 189 GLU A CA 1
ATOM 1505 C C . GLU A 1 189 ? -3.821 13.289 -2.124 1.00 90.69 189 GLU A C 1
ATOM 1507 O O . GLU A 1 189 ? -3.535 12.863 -1.004 1.00 90.69 189 GLU A O 1
ATOM 1512 N N . GLU A 1 190 ? -4.974 12.950 -2.712 1.00 86.56 190 GLU A N 1
ATOM 1513 C CA . GLU A 1 190 ? -6.031 12.190 -2.003 1.00 86.56 190 GLU A CA 1
ATOM 1514 C C . GLU A 1 190 ? -5.585 10.807 -1.506 1.00 86.56 190 GLU A C 1
ATOM 1516 O O . GLU A 1 190 ? -6.055 10.320 -0.479 1.00 86.56 190 GLU A O 1
ATOM 1521 N N . ASN A 1 191 ? -4.610 10.194 -2.178 1.00 89.44 191 ASN A N 1
ATO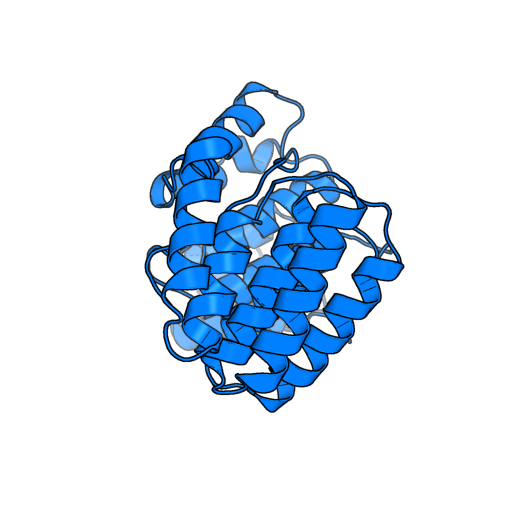M 1522 C CA . ASN A 1 191 ? -3.986 8.944 -1.750 1.00 89.44 191 ASN A CA 1
ATOM 1523 C C . ASN A 1 191 ? -3.340 9.037 -0.342 1.00 89.44 191 ASN A C 1
ATOM 1525 O O . ASN A 1 191 ? -3.172 8.013 0.319 1.00 89.44 191 ASN A O 1
ATOM 1529 N N . LEU A 1 192 ? -3.016 10.238 0.165 1.00 94.00 192 LEU A N 1
ATOM 1530 C CA . LEU A 1 192 ? -2.528 10.432 1.541 1.00 94.00 192 LEU A CA 1
ATOM 1531 C C . LEU A 1 192 ? -3.594 10.095 2.598 1.00 94.00 192 LEU A C 1
ATOM 1533 O O . LEU A 1 192 ? -3.245 9.677 3.703 1.00 94.00 192 LEU A O 1
ATOM 1537 N N . ASN A 1 193 ? -4.884 10.204 2.259 1.00 92.56 193 ASN A N 1
ATOM 1538 C CA . ASN A 1 193 ? -6.004 9.866 3.144 1.00 92.56 193 ASN A CA 1
ATOM 1539 C C . ASN A 1 193 ? -5.925 8.391 3.603 1.00 92.56 193 ASN A C 1
ATOM 1541 O O . ASN A 1 193 ? -6.175 8.069 4.766 1.00 92.56 193 ASN A O 1
ATOM 1545 N N . ILE A 1 194 ? -5.486 7.502 2.701 1.00 92.94 194 ILE A N 1
ATOM 1546 C CA . ILE A 1 194 ? -5.286 6.059 2.937 1.00 92.94 194 ILE A CA 1
ATOM 1547 C C . ILE A 1 194 ? -4.268 5.818 4.056 1.00 92.94 194 ILE A C 1
ATOM 1549 O O . ILE A 1 194 ? -4.383 4.859 4.816 1.00 92.94 194 ILE A O 1
ATOM 1553 N N . ILE A 1 195 ? -3.264 6.686 4.179 1.00 95.50 195 ILE A N 1
ATOM 1554 C CA . ILE A 1 195 ? -2.116 6.476 5.063 1.00 95.50 195 ILE A CA 1
ATOM 1555 C C . ILE A 1 195 ? -2.551 6.571 6.529 1.00 95.50 195 ILE A C 1
ATOM 1557 O O . ILE A 1 195 ? -2.161 5.721 7.328 1.00 95.50 195 ILE A O 1
ATOM 1561 N N . TYR A 1 196 ? -3.430 7.518 6.874 1.00 96.25 196 TYR A N 1
ATOM 1562 C CA . TYR A 1 196 ? -4.038 7.585 8.208 1.00 96.25 196 TYR A CA 1
ATOM 1563 C C . TYR A 1 196 ? -4.889 6.347 8.515 1.00 96.25 196 TYR A C 1
ATOM 1565 O O . TYR A 1 196 ? -4.751 5.774 9.595 1.00 96.2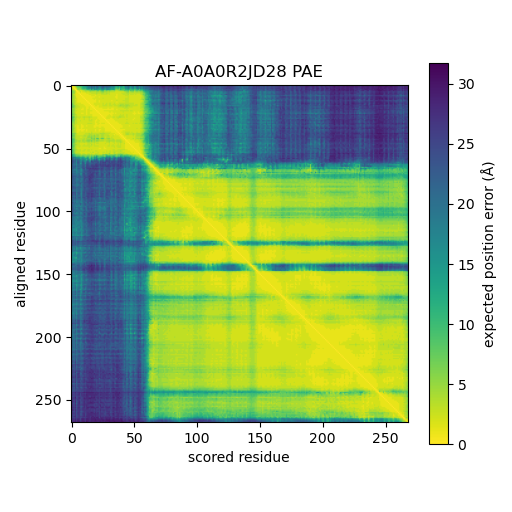5 196 TYR A O 1
ATOM 1573 N N . TYR A 1 197 ? -5.707 5.891 7.559 1.00 94.56 197 TYR A N 1
ATOM 1574 C CA . TYR A 1 197 ? -6.512 4.674 7.706 1.00 94.56 197 TYR A CA 1
ATOM 1575 C C . TYR A 1 197 ? -5.641 3.430 7.938 1.00 94.56 197 TYR A C 1
ATOM 1577 O O . TYR A 1 197 ? -5.854 2.695 8.899 1.00 94.56 197 TYR A O 1
ATOM 1585 N N . VAL A 1 198 ? -4.612 3.215 7.112 1.00 93.75 198 VAL A N 1
ATOM 1586 C CA . VAL A 1 198 ? -3.707 2.059 7.224 1.00 93.75 198 VAL A CA 1
ATOM 1587 C C . VAL A 1 198 ? -2.877 2.121 8.508 1.00 93.75 198 VAL A C 1
ATOM 1589 O O . VAL A 1 198 ? -2.677 1.088 9.149 1.00 93.75 198 VAL A O 1
ATOM 1592 N N . VAL A 1 199 ? -2.433 3.305 8.944 1.00 96.19 199 VAL A N 1
ATOM 1593 C CA . VAL A 1 199 ? -1.739 3.482 10.232 1.00 96.19 199 VAL A CA 1
ATOM 1594 C C . VAL A 1 199 ? -2.669 3.165 11.411 1.00 96.19 199 VAL A C 1
ATOM 1596 O O . VAL A 1 199 ? -2.282 2.393 12.289 1.00 96.19 199 VAL A O 1
ATOM 1599 N N . ALA A 1 200 ? -3.8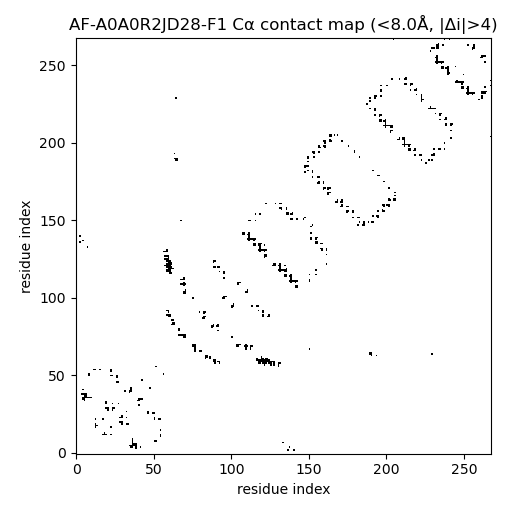96 3.692 11.420 1.00 95.69 200 ALA A N 1
ATOM 1600 C CA . ALA A 1 200 ? -4.879 3.409 12.464 1.00 95.69 200 ALA A CA 1
ATOM 1601 C C . ALA A 1 200 ? -5.246 1.916 12.513 1.00 95.69 200 ALA A C 1
ATOM 1603 O O . ALA A 1 200 ? -5.155 1.293 13.570 1.00 95.69 200 ALA A O 1
ATOM 1604 N N . LEU A 1 201 ? -5.531 1.304 11.358 1.00 94.12 201 LEU A N 1
ATOM 1605 C CA . LEU A 1 201 ? -5.817 -0.126 11.228 1.00 94.12 201 LEU A CA 1
ATOM 1606 C C . LEU A 1 201 ? -4.651 -0.985 11.740 1.00 94.12 201 LEU A C 1
ATOM 1608 O O . LEU A 1 201 ? -4.861 -1.996 12.407 1.00 94.12 201 LEU A O 1
ATOM 1612 N N . SER A 1 202 ? -3.410 -0.557 11.496 1.00 94.44 202 SER A N 1
ATOM 1613 C CA . SER A 1 202 ? -2.215 -1.226 12.022 1.00 94.44 202 SER A CA 1
ATOM 1614 C C . SER A 1 202 ? -2.110 -1.146 13.551 1.00 94.44 202 SER A C 1
ATOM 1616 O O . SER A 1 202 ? -1.648 -2.095 14.186 1.00 94.44 202 SER A O 1
ATOM 1618 N N . TYR A 1 203 ? -2.552 -0.043 14.166 1.00 95.12 203 TYR A N 1
ATOM 1619 C CA . TYR A 1 203 ? -2.665 0.063 15.624 1.00 95.12 203 TYR A CA 1
ATOM 1620 C C . TYR A 1 203 ? -3.821 -0.791 16.169 1.00 95.12 203 TYR A C 1
ATOM 1622 O O . TYR A 1 203 ? -3.624 -1.495 17.161 1.00 95.12 203 TYR A O 1
ATOM 1630 N N . TYR A 1 204 ? -4.984 -0.804 15.508 1.00 93.19 204 TYR A N 1
ATOM 1631 C CA . TYR A 1 204 ? -6.128 -1.657 15.858 1.00 93.19 204 TYR A CA 1
ATOM 1632 C C . TYR A 1 204 ? -5.733 -3.144 15.870 1.00 93.19 204 TYR A C 1
ATOM 1634 O O . TYR A 1 204 ? -5.880 -3.812 16.892 1.00 93.19 204 TYR A O 1
ATOM 1642 N N . ARG A 1 205 ? -5.085 -3.633 14.799 1.00 90.94 205 ARG A N 1
ATOM 1643 C CA . ARG A 1 205 ? -4.556 -5.011 14.690 1.00 90.94 205 ARG A CA 1
ATOM 1644 C C . ARG A 1 205 ? -3.516 -5.382 15.762 1.00 90.94 205 ARG A C 1
ATOM 1646 O O . ARG A 1 205 ? -3.273 -6.564 15.981 1.00 90.94 205 ARG A O 1
ATOM 1653 N N . LEU A 1 206 ? -2.905 -4.404 16.439 1.00 93.00 206 LEU A N 1
ATOM 1654 C CA . LEU A 1 206 ? -1.975 -4.602 17.565 1.00 93.00 206 LEU A CA 1
ATOM 1655 C C . LEU A 1 206 ? -2.630 -4.417 18.950 1.00 93.00 206 LEU A C 1
ATOM 1657 O O . LEU A 1 206 ? -1.916 -4.343 19.957 1.00 93.00 206 LEU A O 1
ATOM 1661 N N . GLY A 1 207 ? -3.959 -4.283 19.020 1.00 93.12 207 GLY A N 1
ATOM 1662 C CA . GLY A 1 207 ? -4.686 -3.979 20.256 1.00 93.12 207 GLY A CA 1
ATOM 1663 C C . GLY A 1 207 ? -4.351 -2.598 20.832 1.00 93.12 207 GLY A C 1
ATOM 1664 O O . GLY A 1 207 ? -4.462 -2.377 22.038 1.00 93.12 207 GLY A O 1
ATOM 1665 N N . LYS A 1 208 ? -3.874 -1.661 20.001 1.00 94.81 208 LYS A N 1
ATOM 1666 C CA . LYS A 1 208 ? -3.519 -0.284 20.383 1.00 94.81 208 LYS A CA 1
ATOM 1667 C C . LYS A 1 208 ? -4.657 0.675 20.053 1.00 94.81 208 LYS A C 1
ATOM 1669 O O . LYS A 1 208 ? -4.451 1.689 19.393 1.00 94.81 208 LYS A O 1
ATOM 1674 N N . TYR A 1 209 ? -5.857 0.348 20.532 1.00 94.75 209 TYR A N 1
ATOM 1675 C CA . TYR A 1 209 ? -7.104 1.045 20.199 1.00 94.75 209 TYR A CA 1
ATOM 1676 C C . TYR A 1 209 ? -7.033 2.561 20.426 1.00 94.75 209 TYR A C 1
ATOM 1678 O O . TYR A 1 209 ? -7.431 3.311 19.545 1.00 94.75 209 TYR A O 1
ATOM 1686 N N . GLN A 1 210 ? -6.410 3.023 21.516 1.00 95.44 210 GLN A N 1
ATOM 1687 C CA . GLN A 1 210 ? -6.195 4.455 21.757 1.00 95.44 210 GLN A CA 1
ATOM 1688 C C . GLN A 1 210 ? -5.406 5.138 20.621 1.00 95.44 210 GLN A C 1
ATOM 1690 O O . GLN A 1 210 ? -5.803 6.198 20.150 1.00 95.44 210 GLN A O 1
ATOM 1695 N N . ASN A 1 211 ? -4.335 4.512 20.117 1.00 95.69 211 ASN A N 1
ATOM 1696 C CA . ASN A 1 211 ? -3.556 5.068 19.005 1.00 95.69 211 ASN A CA 1
ATOM 1697 C C . ASN A 1 211 ? -4.245 4.881 17.641 1.00 95.69 211 ASN A C 1
ATOM 1699 O O . ASN A 1 211 ? -4.000 5.673 16.734 1.00 95.69 211 ASN A O 1
ATOM 1703 N N . SER A 1 212 ? -5.119 3.876 17.493 1.00 96.50 212 SER A N 1
ATOM 1704 C CA . SER A 1 212 ? -6.033 3.773 16.342 1.00 96.50 212 SER A CA 1
ATOM 1705 C C . SER A 1 212 ? -6.997 4.961 16.320 1.00 96.50 212 SER A C 1
ATOM 1707 O O . SER A 1 212 ? -7.066 5.668 15.320 1.00 96.50 212 SER A O 1
ATOM 1709 N N . LEU A 1 213 ? -7.658 5.236 17.451 1.00 97.06 213 LEU A N 1
ATOM 1710 C CA . LEU A 1 213 ? -8.638 6.311 17.619 1.00 97.06 213 LEU A CA 1
ATOM 1711 C C . LEU A 1 213 ? -8.007 7.686 17.368 1.00 97.06 213 LEU A C 1
ATOM 1713 O O . LEU A 1 213 ? -8.474 8.429 16.509 1.00 97.06 213 LEU A O 1
ATOM 1717 N N . GLU A 1 214 ? -6.889 7.983 18.036 1.00 96.62 214 GLU A N 1
ATOM 1718 C CA . GLU A 1 214 ? -6.105 9.208 17.819 1.00 96.62 214 GLU A CA 1
ATOM 1719 C C . GLU A 1 214 ? -5.726 9.394 16.341 1.00 96.62 214 GLU A C 1
ATOM 1721 O O . GLU A 1 214 ? -5.858 10.488 15.791 1.00 96.62 214 GLU A O 1
ATOM 1726 N N . CYS A 1 215 ? -5.268 8.329 15.675 1.00 97.44 215 CYS A N 1
ATOM 1727 C CA . CYS A 1 215 ? -4.815 8.412 14.291 1.00 97.44 215 CYS A CA 1
ATOM 1728 C C . CYS A 1 215 ? -5.968 8.530 13.285 1.00 97.44 215 CYS A C 1
ATOM 1730 O O . CYS A 1 215 ? -5.821 9.249 12.296 1.00 97.44 215 CYS A O 1
ATOM 1732 N N . ILE A 1 216 ? -7.100 7.854 13.506 1.00 97.50 216 ILE A N 1
ATOM 1733 C CA . ILE A 1 216 ? -8.233 7.904 12.575 1.00 97.50 216 ILE A CA 1
ATOM 1734 C C . ILE A 1 216 ? -9.039 9.196 12.728 1.00 97.50 216 ILE A C 1
ATOM 1736 O O . ILE A 1 216 ? -9.491 9.745 11.728 1.00 97.50 216 ILE A O 1
ATOM 1740 N N . GLU A 1 217 ? -9.119 9.767 13.934 1.00 97.50 217 GLU A N 1
ATOM 1741 C CA . GLU A 1 217 ? -9.630 11.128 14.119 1.00 97.50 217 GLU A CA 1
ATOM 1742 C C . GLU A 1 217 ? -8.768 12.177 13.406 1.00 97.50 217 GLU A C 1
ATOM 1744 O O . GLU A 1 217 ? -9.305 13.108 12.803 1.00 97.50 217 GLU A O 1
ATOM 1749 N N . LEU A 1 218 ? -7.436 12.052 13.481 1.00 97.50 218 LEU A N 1
ATOM 1750 C CA . LEU A 1 218 ? -6.521 12.905 12.717 1.00 97.50 218 LEU A CA 1
ATOM 1751 C C . LEU A 1 218 ? -6.703 12.698 11.209 1.00 97.50 218 LEU A C 1
ATOM 1753 O O . LEU A 1 218 ? -6.710 13.680 10.474 1.00 97.50 218 LEU A O 1
ATOM 1757 N N . GLY A 1 219 ? -6.931 11.457 10.766 1.00 97.12 219 GLY A N 1
ATOM 1758 C CA . GLY A 1 219 ? -7.273 11.127 9.383 1.00 97.12 219 GLY A CA 1
ATOM 1759 C C . GLY A 1 219 ? -8.542 11.827 8.905 1.00 97.12 219 GLY A C 1
ATOM 1760 O O . GLY A 1 219 ? -8.493 12.548 7.916 1.00 97.12 219 GLY A O 1
ATOM 1761 N N . ILE A 1 220 ? -9.652 11.705 9.637 1.00 97.25 220 ILE A N 1
ATOM 1762 C CA . ILE A 1 220 ? -10.921 12.372 9.300 1.00 97.25 220 ILE A CA 1
ATOM 1763 C C . ILE A 1 220 ? -10.722 13.892 9.200 1.00 97.25 220 ILE A C 1
ATOM 1765 O O . ILE A 1 220 ? -11.107 14.487 8.196 1.00 97.25 220 ILE A O 1
ATOM 1769 N N . LYS A 1 221 ? -10.047 14.511 10.183 1.00 97.94 221 LYS A N 1
ATOM 1770 C CA . LYS A 1 221 ? -9.727 15.953 10.178 1.00 97.94 221 LYS A CA 1
ATOM 1771 C C . LYS A 1 221 ? -8.855 16.343 8.973 1.00 97.94 221 LYS A C 1
ATOM 1773 O O . LYS A 1 221 ? -9.102 17.368 8.344 1.00 97.94 221 LYS A O 1
ATOM 1778 N N . PHE A 1 222 ? -7.857 15.529 8.626 1.00 96.88 222 PHE A N 1
ATOM 1779 C CA . PHE A 1 222 ? -6.987 15.742 7.466 1.00 96.88 222 PHE A CA 1
ATOM 1780 C C . PHE A 1 222 ? -7.762 15.661 6.143 1.00 96.88 222 PHE A C 1
ATOM 1782 O O . PHE A 1 222 ? -7.580 16.524 5.287 1.00 96.88 222 PHE A O 1
ATOM 1789 N N . ILE A 1 223 ? -8.662 14.683 5.998 1.00 93.75 223 ILE A N 1
ATOM 1790 C CA . ILE A 1 223 ? -9.512 14.509 4.813 1.00 93.75 223 ILE A CA 1
ATOM 1791 C C . ILE A 1 223 ? -10.445 15.720 4.640 1.00 93.75 223 ILE A C 1
ATOM 1793 O O . ILE A 1 223 ? -10.450 16.350 3.579 1.00 93.75 223 ILE A O 1
ATOM 1797 N N . THR A 1 224 ? -11.164 16.116 5.700 1.00 93.88 224 THR A N 1
ATOM 1798 C CA . THR A 1 224 ? -12.103 17.250 5.643 1.00 93.88 224 THR A CA 1
ATOM 1799 C C . THR A 1 224 ? -11.408 18.587 5.405 1.00 93.88 224 THR A C 1
ATOM 1801 O O . THR A 1 224 ? -11.921 19.405 4.647 1.00 93.88 224 THR A O 1
ATOM 1804 N N . ASN A 1 225 ? -10.225 18.815 5.989 1.00 96.81 225 ASN A N 1
ATOM 1805 C CA . ASN A 1 225 ? -9.480 20.069 5.812 1.00 96.81 225 ASN A CA 1
ATOM 1806 C C . ASN A 1 225 ? -9.001 20.290 4.366 1.00 96.81 225 ASN A C 1
ATOM 1808 O O . ASN A 1 225 ? -8.775 21.431 3.968 1.00 96.81 225 ASN A O 1
ATOM 1812 N N . HIS A 1 226 ? -8.869 19.221 3.577 1.00 94.12 226 HIS A N 1
ATOM 1813 C CA . HIS A 1 226 ? -8.535 19.289 2.152 1.00 94.12 226 HIS A CA 1
ATOM 1814 C C . HIS A 1 226 ? -9.770 19.225 1.233 1.00 94.12 226 HIS A C 1
ATOM 1816 O O . HIS A 1 226 ? -9.620 19.225 0.014 1.00 94.12 226 HIS A O 1
ATOM 1822 N N . ASN A 1 227 ? -10.986 19.232 1.797 1.00 90.56 227 ASN A N 1
ATOM 1823 C CA . ASN A 1 227 ? -12.270 19.121 1.088 1.00 90.56 227 ASN A CA 1
ATOM 1824 C C . ASN A 1 227 ? -12.439 17.828 0.261 1.00 90.56 227 ASN A C 1
ATOM 1826 O O . ASN A 1 227 ? -13.260 17.789 -0.654 1.00 90.56 227 ASN A O 1
ATOM 1830 N N . SER A 1 228 ? -11.686 16.769 0.576 1.00 88.50 228 SER A N 1
ATOM 1831 C CA . SER A 1 228 ? -11.882 15.449 -0.032 1.00 88.50 228 SER A CA 1
ATOM 1832 C C . SER A 1 228 ? -12.963 14.674 0.726 1.00 88.50 228 SER A C 1
ATOM 1834 O O . SER A 1 228 ? -13.156 14.861 1.928 1.00 88.50 228 SER A O 1
ATOM 1836 N N . HIS A 1 229 ? -13.660 13.777 0.028 1.00 88.19 229 HIS A N 1
ATOM 1837 C CA . HIS A 1 229 ? -14.526 12.766 0.640 1.00 88.19 229 HIS A CA 1
ATOM 1838 C C . HIS A 1 229 ? -13.863 11.384 0.729 1.00 88.19 229 HIS A C 1
ATOM 1840 O O . HIS A 1 229 ? -14.391 10.493 1.385 1.00 88.19 229 HIS A O 1
ATOM 1846 N N . TYR A 1 230 ? -12.731 11.169 0.051 1.00 85.81 230 TYR A N 1
ATOM 1847 C CA . TYR A 1 230 ? -12.160 9.836 -0.111 1.00 85.81 230 TYR A CA 1
ATOM 1848 C C . TYR A 1 230 ? -11.581 9.283 1.199 1.00 85.81 230 TYR A C 1
ATOM 1850 O O . TYR A 1 230 ? -10.809 9.962 1.878 1.00 85.81 230 TYR A O 1
ATOM 1858 N N . MET A 1 231 ? -11.914 8.023 1.500 1.00 86.75 231 MET A N 1
ATOM 1859 C CA . MET A 1 231 ? -11.648 7.315 2.759 1.00 86.75 231 MET A CA 1
ATOM 1860 C C . MET A 1 231 ? -12.456 7.827 3.959 1.00 86.75 231 MET A C 1
ATOM 1862 O O . MET A 1 231 ? -12.171 7.401 5.081 1.00 86.75 231 MET A O 1
ATOM 1866 N N . LEU A 1 232 ? -13.459 8.701 3.791 1.00 88.69 232 LEU A N 1
ATOM 1867 C CA . LEU A 1 232 ? -14.300 9.116 4.920 1.00 88.69 232 LEU A CA 1
ATOM 1868 C C . LEU A 1 232 ? -15.169 7.964 5.423 1.00 88.69 232 LEU A C 1
ATOM 1870 O O . LEU A 1 232 ? -15.204 7.742 6.633 1.00 88.69 232 LEU A O 1
ATOM 1874 N N . ALA A 1 233 ? -15.838 7.216 4.539 1.00 83.81 233 ALA A N 1
ATOM 1875 C CA . ALA A 1 233 ? -16.732 6.139 4.970 1.00 83.81 233 ALA A CA 1
ATOM 1876 C C . ALA A 1 233 ? -15.947 5.045 5.717 1.00 83.81 233 ALA A C 1
ATOM 1878 O O . ALA A 1 233 ? -16.283 4.693 6.850 1.00 83.81 233 ALA A O 1
ATOM 1879 N N . ASN A 1 234 ? -14.818 4.611 5.150 1.00 87.19 234 ASN A N 1
ATOM 1880 C CA . ASN A 1 234 ? -13.906 3.657 5.783 1.00 87.19 234 ASN A CA 1
ATOM 1881 C C . ASN A 1 234 ? -13.286 4.183 7.087 1.00 87.19 234 ASN A C 1
ATOM 1883 O O . ASN A 1 234 ? -13.136 3.420 8.043 1.00 87.19 234 ASN A O 1
ATOM 1887 N N . SER A 1 235 ? -12.958 5.477 7.173 1.00 91.75 235 SER A N 1
ATOM 1888 C CA . SER A 1 235 ? -12.434 6.061 8.417 1.00 91.75 235 SER A CA 1
ATOM 1889 C C . SER A 1 235 ? -13.489 6.113 9.521 1.00 91.75 235 SER A C 1
ATOM 1891 O O . SER A 1 235 ? -13.175 5.802 10.669 1.00 91.75 235 SER A O 1
ATOM 1893 N N . TYR A 1 236 ? -14.746 6.429 9.192 1.00 92.19 236 TYR A N 1
ATOM 1894 C CA . TYR A 1 236 ? -15.850 6.357 10.153 1.00 92.19 236 TYR A CA 1
ATOM 1895 C C . TYR A 1 236 ? -16.163 4.916 10.579 1.00 92.19 236 TYR A C 1
ATOM 1897 O O . TYR A 1 236 ? -16.427 4.698 11.761 1.00 92.19 236 TYR A O 1
ATOM 1905 N N . ARG A 1 237 ? -16.055 3.928 9.677 1.00 90.44 237 ARG A N 1
ATOM 1906 C CA . ARG A 1 237 ? -16.210 2.503 10.018 1.00 90.44 237 ARG A CA 1
ATOM 1907 C C . ARG A 1 237 ? -15.124 2.046 10.997 1.00 90.44 237 ARG A C 1
ATOM 1909 O O . ARG A 1 237 ? -15.451 1.545 12.067 1.00 90.44 237 ARG A O 1
ATOM 1916 N N . LEU A 1 238 ? -13.846 2.302 10.703 1.00 90.12 238 LEU A N 1
ATOM 1917 C CA . LEU A 1 238 ? -12.737 1.950 11.603 1.00 90.12 238 LEU A CA 1
ATOM 1918 C C . LEU A 1 238 ? -12.799 2.700 12.947 1.00 90.12 238 LEU A C 1
ATOM 1920 O O . LEU A 1 238 ? -12.435 2.134 13.981 1.00 90.12 238 LEU A O 1
ATOM 1924 N N . LEU A 1 239 ? -13.275 3.950 12.963 1.00 94.81 239 LEU A N 1
ATOM 1925 C CA . LEU A 1 239 ? -13.534 4.679 14.207 1.00 94.81 239 LEU A CA 1
ATOM 1926 C C . LEU A 1 239 ? -14.658 4.011 15.019 1.00 94.81 239 LEU A C 1
ATOM 1928 O O . LEU A 1 239 ? -14.496 3.847 16.225 1.00 94.81 239 LEU A O 1
ATOM 1932 N N . ALA A 1 240 ? -15.740 3.554 14.378 1.00 91.94 240 ALA A N 1
ATOM 1933 C CA . ALA A 1 240 ? -16.828 2.829 15.039 1.00 91.94 240 ALA A CA 1
ATOM 1934 C C . ALA A 1 240 ? -16.344 1.529 15.707 1.00 91.94 240 ALA A C 1
ATOM 1936 O O . ALA A 1 240 ? -16.571 1.345 16.904 1.00 91.94 240 ALA A O 1
ATOM 1937 N N . GLU A 1 241 ? -15.612 0.688 14.967 1.00 90.12 241 GLU A N 1
ATOM 1938 C CA . GLU A 1 241 ? -14.997 -0.564 15.448 1.00 90.12 241 GLU A CA 1
ATOM 1939 C C . GLU A 1 241 ? -14.003 -0.306 16.595 1.00 90.12 241 GLU A C 1
ATOM 1941 O O . GLU A 1 241 ? -13.991 -1.005 17.607 1.00 90.12 241 GLU A O 1
ATOM 1946 N N . THR A 1 242 ? -13.183 0.748 16.484 1.00 91.19 242 THR A N 1
ATOM 1947 C CA . THR A 1 242 ? -12.240 1.152 17.546 1.00 91.19 242 THR A CA 1
ATOM 1948 C C . THR A 1 242 ? -12.967 1.670 18.801 1.00 91.19 242 THR A C 1
ATOM 1950 O O . THR A 1 242 ? -12.428 1.591 19.904 1.00 91.19 242 THR A O 1
ATOM 1953 N N . SER A 1 243 ? -14.192 2.187 18.661 1.00 90.19 243 SER A N 1
ATOM 1954 C CA . SER A 1 243 ? -15.020 2.760 19.734 1.00 90.19 243 SER A CA 1
ATOM 1955 C C . SER A 1 243 ? -16.084 1.794 20.288 1.00 90.19 243 SER A C 1
ATOM 1957 O O . SER A 1 243 ? -17.152 2.240 20.706 1.00 90.19 243 SER A O 1
ATOM 1959 N N . ASN A 1 244 ? -15.792 0.487 20.331 1.00 87.19 244 ASN A N 1
ATOM 1960 C CA . ASN A 1 244 ? -16.708 -0.579 20.775 1.00 87.19 244 ASN A CA 1
ATOM 1961 C C . ASN A 1 244 ? -18.004 -0.660 19.938 1.00 87.19 244 ASN A C 1
ATOM 1963 O O . ASN A 1 244 ? -19.105 -0.710 20.486 1.00 87.19 244 ASN A O 1
ATOM 1967 N N . ASN A 1 245 ? -17.857 -0.667 18.612 1.00 83.25 245 ASN A N 1
ATOM 1968 C CA . ASN A 1 245 ? -18.924 -0.840 17.616 1.00 83.25 245 ASN A CA 1
ATOM 1969 C C . ASN A 1 245 ? -20.043 0.205 17.763 1.00 83.25 245 ASN A C 1
ATOM 1971 O O . ASN A 1 245 ? -21.236 -0.097 17.833 1.00 83.25 245 ASN A O 1
ATOM 1975 N N . ASN A 1 246 ? -19.632 1.472 17.848 1.00 88.69 246 ASN A N 1
ATOM 1976 C CA . ASN A 1 246 ? -20.526 2.603 18.073 1.00 88.69 246 ASN A CA 1
ATOM 1977 C C . ASN A 1 246 ? -21.505 2.794 16.896 1.00 88.69 246 ASN A C 1
ATOM 1979 O O . ASN A 1 246 ? -21.114 3.186 15.794 1.00 88.69 246 ASN A O 1
ATOM 1983 N N . ILE A 1 247 ? -22.792 2.552 17.156 1.00 88.81 247 ILE A N 1
ATOM 1984 C CA . ILE A 1 247 ? -23.867 2.530 16.151 1.00 88.81 247 ILE A CA 1
ATOM 1985 C C . ILE A 1 247 ? -23.990 3.867 15.396 1.00 88.81 247 ILE A C 1
ATOM 1987 O O . ILE A 1 247 ? -24.159 3.864 14.179 1.00 88.81 247 ILE A O 1
ATOM 1991 N N . ASP A 1 248 ? -23.825 5.013 16.065 1.00 91.12 248 ASP A N 1
ATOM 1992 C CA . ASP A 1 248 ? -23.903 6.330 15.413 1.00 91.12 248 ASP A CA 1
ATOM 1993 C C . ASP A 1 248 ? -22.738 6.588 14.448 1.00 91.12 248 ASP A C 1
ATOM 1995 O O . ASP A 1 248 ? -22.866 7.380 13.512 1.00 91.12 248 ASP A O 1
ATOM 1999 N N . LEU A 1 249 ? -21.591 5.938 14.667 1.00 90.31 249 LEU A N 1
ATOM 2000 C CA . LEU A 1 249 ? -20.435 5.999 13.774 1.00 90.31 249 LEU A CA 1
ATOM 2001 C C . LEU A 1 249 ? -20.571 5.011 12.601 1.00 90.31 249 LEU A C 1
ATOM 2003 O O . LEU A 1 249 ? -20.223 5.382 11.480 1.00 90.31 249 LEU A O 1
ATOM 2007 N N . HIS A 1 250 ? -21.174 3.831 12.807 1.00 88.38 250 HIS A N 1
ATOM 2008 C CA . HIS A 1 250 ? -21.591 2.946 11.706 1.00 88.38 250 HIS A CA 1
ATOM 2009 C C . HIS A 1 250 ? -22.617 3.636 10.792 1.00 88.38 250 HIS A C 1
ATOM 2011 O O . HIS A 1 250 ? -22.390 3.741 9.589 1.00 88.38 250 HIS A O 1
ATOM 2017 N N . ASN A 1 251 ? -23.677 4.226 11.358 1.00 88.19 251 ASN A N 1
ATOM 2018 C CA . ASN A 1 251 ? -24.695 4.965 10.602 1.00 88.19 251 ASN A CA 1
ATOM 2019 C C . ASN A 1 251 ? -24.089 6.105 9.755 1.00 88.19 251 ASN A C 1
ATOM 2021 O O . ASN A 1 251 ? -24.529 6.349 8.632 1.00 88.19 251 ASN A O 1
ATOM 2025 N N . LYS A 1 252 ? -23.051 6.789 10.264 1.00 89.25 252 LYS A N 1
ATOM 2026 C CA . LYS A 1 252 ? -22.298 7.810 9.510 1.00 89.25 252 LYS A CA 1
ATOM 2027 C C . LYS A 1 252 ? -21.448 7.203 8.395 1.00 89.25 252 LYS A C 1
ATOM 2029 O O . LYS A 1 252 ? -21.488 7.725 7.287 1.00 89.25 252 LYS A O 1
ATOM 2034 N N . SER A 1 253 ? -20.725 6.112 8.664 1.00 89.69 253 SER A N 1
ATOM 2035 C CA . SER A 1 253 ? -20.003 5.328 7.645 1.00 89.69 253 SER A CA 1
ATOM 2036 C C . SER A 1 253 ? -20.919 4.976 6.47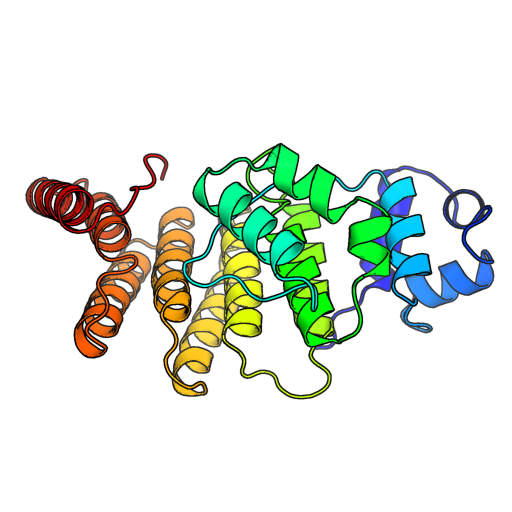6 1.00 89.69 253 SER A C 1
ATOM 2038 O O . SER A 1 253 ? -20.595 5.248 5.323 1.00 89.69 253 SER A O 1
ATOM 2040 N N . ASP A 1 254 ? -22.090 4.426 6.779 1.00 87.19 254 ASP A N 1
ATOM 2041 C CA . ASP A 1 254 ? -22.973 3.851 5.771 1.00 87.19 254 ASP A CA 1
ATOM 2042 C C . ASP A 1 254 ? -23.699 4.950 4.974 1.00 87.19 254 ASP A C 1
ATOM 2044 O O . ASP A 1 254 ? -23.841 4.839 3.756 1.00 87.19 254 ASP A O 1
ATOM 2048 N N . PHE A 1 255 ? -24.049 6.070 5.620 1.00 87.81 255 PHE A N 1
ATOM 2049 C CA . PHE A 1 255 ? -24.515 7.281 4.935 1.00 87.81 255 PHE A CA 1
ATOM 2050 C C . PHE A 1 255 ? -23.451 7.863 3.989 1.00 87.81 255 PHE A C 1
ATOM 2052 O O . PHE A 1 255 ? -23.761 8.192 2.847 1.00 87.81 255 PHE A O 1
ATOM 2059 N N . LEU A 1 256 ? -22.192 7.971 4.433 1.00 79.88 256 LEU A N 1
ATOM 2060 C CA . LEU A 1 256 ? -21.085 8.479 3.610 1.00 79.88 256 LEU A CA 1
ATOM 2061 C C . LEU A 1 256 ? -20.775 7.545 2.430 1.00 79.88 256 LEU A C 1
ATOM 2063 O O . LEU A 1 256 ? -20.549 8.020 1.317 1.00 79.88 256 LEU A O 1
ATOM 2067 N N . SER A 1 257 ? -20.830 6.230 2.655 1.00 78.88 257 SER A N 1
ATOM 2068 C CA . SER A 1 257 ? -20.701 5.203 1.617 1.00 78.88 257 SER A CA 1
ATOM 2069 C C . SER A 1 257 ? -21.768 5.369 0.534 1.00 78.88 257 SER A C 1
ATOM 2071 O O . SER A 1 257 ? -21.436 5.431 -0.648 1.00 78.88 257 SER A O 1
ATOM 2073 N N . GLN A 1 258 ? -23.036 5.536 0.926 1.00 83.56 258 GLN A N 1
ATOM 2074 C CA . GLN A 1 258 ? -24.143 5.764 -0.009 1.00 83.56 258 GLN A CA 1
ATOM 2075 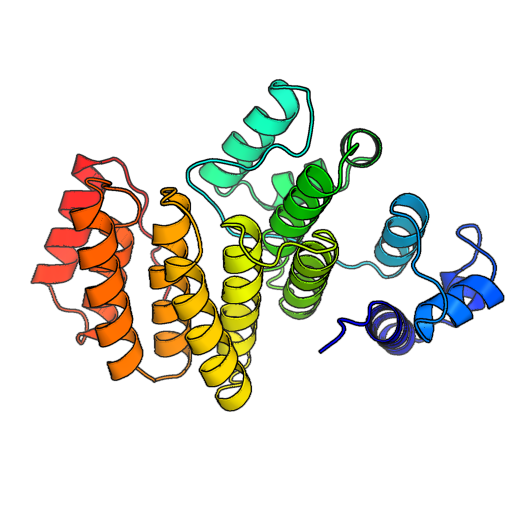C C . GLN A 1 258 ? -24.033 7.110 -0.741 1.00 83.56 258 GLN A C 1
ATOM 2077 O O . GLN A 1 258 ? -24.264 7.169 -1.947 1.00 83.56 258 GLN A O 1
ATOM 2082 N N . LEU A 1 259 ? -23.661 8.184 -0.035 1.00 78.31 259 LEU A N 1
ATOM 2083 C CA . LEU A 1 259 ? -23.581 9.539 -0.588 1.00 78.31 259 LEU A CA 1
ATOM 2084 C C . LEU A 1 259 ? -22.452 9.701 -1.618 1.00 78.31 259 LEU A C 1
ATOM 2086 O O . LEU A 1 259 ? -22.640 10.382 -2.625 1.00 78.31 259 LEU A O 1
ATOM 2090 N N . PHE A 1 260 ? -21.292 9.086 -1.373 1.00 78.56 260 PHE A N 1
ATOM 2091 C CA . PHE A 1 260 ? -20.097 9.231 -2.215 1.00 78.56 260 PHE A CA 1
ATOM 2092 C C . PHE A 1 260 ? -19.759 7.985 -3.045 1.00 78.56 260 PHE A C 1
ATOM 2094 O O . PHE A 1 260 ? -18.767 7.986 -3.770 1.00 78.56 260 PHE A O 1
ATOM 2101 N N . SER A 1 261 ? -20.575 6.927 -2.966 1.00 77.62 261 SER A N 1
ATOM 2102 C CA . SER A 1 261 ? -20.291 5.609 -3.563 1.00 77.62 261 SER A CA 1
ATOM 2103 C C . SER A 1 261 ? -18.940 5.014 -3.122 1.00 77.62 261 SER A C 1
ATOM 2105 O O . SER A 1 261 ? -18.294 4.292 -3.881 1.00 77.62 261 SER A O 1
ATOM 2107 N N . GLU A 1 262 ? -18.496 5.315 -1.895 1.00 75.00 262 GLU A N 1
ATOM 2108 C CA . GLU A 1 262 ? -17.260 4.767 -1.324 1.00 75.00 262 GLU A CA 1
ATOM 2109 C C . GLU A 1 262 ? -17.515 3.332 -0.815 1.00 75.00 262 GLU A C 1
ATOM 2111 O O . GLU A 1 262 ? -18.324 3.160 0.103 1.00 75.00 262 GLU A O 1
ATOM 2116 N N . PRO A 1 263 ? -16.852 2.291 -1.360 1.00 74.31 263 PRO A N 1
ATOM 2117 C CA . PRO A 1 263 ? -16.987 0.929 -0.850 1.00 74.31 263 PRO A CA 1
ATOM 2118 C C . PRO A 1 263 ? -16.317 0.809 0.523 1.00 74.31 263 PRO A C 1
ATOM 2120 O O . PRO A 1 263 ? -15.168 1.219 0.693 1.00 74.31 263 PRO A O 1
ATOM 2123 N N . VAL A 1 264 ? -17.019 0.234 1.501 1.00 78.06 264 VAL A N 1
ATOM 2124 C CA . VAL A 1 264 ? -16.508 0.058 2.870 1.00 78.06 264 VAL A CA 1
ATOM 2125 C C . VAL A 1 264 ? -15.953 -1.354 3.067 1.00 78.06 264 VAL A C 1
ATOM 2127 O O . VAL A 1 264 ? -16.516 -2.330 2.578 1.00 78.06 264 VAL A O 1
ATOM 2130 N N . PHE A 1 265 ? -14.832 -1.477 3.778 1.00 75.19 265 PHE A N 1
ATOM 2131 C CA . PHE A 1 265 ? -14.172 -2.759 4.020 1.00 75.19 265 PHE A CA 1
ATOM 2132 C C . PHE A 1 265 ? -14.798 -3.512 5.209 1.00 75.19 265 PHE A C 1
ATOM 2134 O O . PHE A 1 265 ? -14.565 -3.180 6.366 1.00 75.19 265 PHE A O 1
ATOM 2141 N N . ASP A 1 266 ? -15.545 -4.585 4.941 1.00 54.50 266 ASP A N 1
ATOM 2142 C CA . ASP A 1 266 ? -16.321 -5.324 5.959 1.00 54.50 266 ASP A CA 1
ATOM 2143 C C . ASP A 1 266 ? -15.518 -6.321 6.837 1.00 54.50 266 ASP A C 1
ATOM 2145 O O . ASP A 1 266 ? -16.101 -7.245 7.410 1.00 54.50 266 ASP A O 1
ATOM 2149 N N . LYS A 1 267 ? -14.180 -6.217 6.926 1.00 54.12 267 LYS A N 1
ATOM 2150 C CA . LYS A 1 267 ? -13.336 -7.189 7.667 1.00 54.12 267 LYS A CA 1
ATOM 2151 C C . LYS A 1 267 ? -12.163 -6.551 8.422 1.00 54.12 267 LYS A C 1
ATOM 2153 O O . LYS A 1 267 ? -11.081 -6.347 7.860 1.00 54.12 267 LYS A O 1
ATOM 2158 N N . TYR A 1 268 ? -12.377 -6.330 9.720 1.00 51.44 268 TYR A N 1
ATOM 2159 C CA . TYR A 1 268 ? -11.386 -5.853 10.695 1.00 51.44 268 TYR A CA 1
ATOM 2160 C C . TYR A 1 268 ? -10.723 -6.988 11.486 1.00 51.44 268 TYR A C 1
ATOM 2162 O O . TYR A 1 268 ? -10.665 -8.123 10.948 1.00 51.44 268 TYR A O 1
#

InterPro domains:
  IPR001387 Cro/C1-type, helix-turn-helix domain [PF01381] (9-62)
  IPR001387 Cro/C1-type, helix-turn-helix domain [PS50943] (9-62)
  IPR001387 Cro/C1-type, helix-turn-helix domain [SM00530] (8-62)
  IPR001387 Cro/C1-type, helix-turn-helix domain [cd00093] (6-62)
  IPR010982 Lambda repressor-like, DNA-binding domain superfamily [SSF47413] (4-63)
  IPR011990 Tetratricopeptide-like helical domain superfamily [G3DSA:1.25.40.10] (2-268)
  IPR011990 Tetratricopeptide-like helical domain superfamily [SSF48452] (106-239)
  IPR053163 HTH-type transcriptional regulator Rgg-like [PTHR37038] (1-236)

Foldseek 3Di:
DDDAQQCLLVVLCVVVVHDLCVLCPVLHDSVVSVCSNVVVDDDDLSSVLSSCVVSVQFFWAAAFDQAQALAPDPVLRVVLNVCRVVVVIVVLGVSLNDPVSSVRGDALSSQLSSLQGRLRGQDPVVRNLSCVLVSLVSSCVSPPPPCQDLSNLSSQLSNLLSVLLVLVVVVNVVSLVVSVVSVVVYDDDLRNLVSLLSNLVSCVSNVNLVVSLVSLVVSCVVCVVVVHLACVLQSLCSNCVSVVNPVVSPVVSVVSCVVVVHDYDPDD